Protein AF-A0A816V5Z5-F1 (afdb_monomer_lite)

Foldseek 3Di:
DDPVVVVVPQKFWQWDFLVNLVLLLVLQVVVVVVVVVDVPLPVLVVCPVVSCVVPPVSVVVLVVSQVSVQVRCCVRCVPAQKKAKDKPPGGLLVCLVSDPCLVVQLVVQLVVDPDSPDPVSSVQSNLLSSLVSRIGGGSVRVCSSLSNGPRNSVVSVCQSVVDPPDRVSRTMTIMMGGRDRDRPVPDDDDDDDD

Radius of gyration: 18.27 Å; chains: 1; bounding box: 47×41×50 Å

Organism: NCBI:txid392030

Sequence (194 aa):
MEEWQMLLADVIYCPITYSDAKHFIQIFERYFQKLHEHQLFDQIREQMHTWFNDDQEEKQWYEQIKERLQKTIDQAFPDTKNFFAKTSSRSAKDTCIFKEDFLQIYRSELSKFPDTLQENSRITALLTAAFLSLCVTSASDVLSMFIISERIYQDMLLATEAQNTTDSLFKENIILRPFVPIDVDMEFRGFVFQ

Secondary structure (DSSP, 8-state):
--HHHHHTTT-EEEEEPHHHHHHHHHHHHHHHHHHHH---TTHHHHHHHHHTSS-HHHHHHHHHHHHHHHHHHHHH-TT---EEEE-SS---GGGGGG-TTHHHHHHHHHTTSS-SSSHHHHHHHHHHHHHHTTEE-SHHHHHHHHHT-HHHHHHHHHHHHHS-S-GGG--EEEEEEE-----GGG--------

Structure (mmCIF, N/CA/C/O backbone):
data_AF-A0A816V5Z5-F1
#
_entry.id   AF-A0A816V5Z5-F1
#
loop_
_atom_site.group_PDB
_atom_site.id
_atom_site.type_symbol
_atom_site.label_atom_id
_atom_site.label_alt_id
_atom_site.label_comp_id
_atom_site.label_asym_id
_atom_site.label_entity_id
_atom_site.label_seq_id
_atom_site.pdbx_PDB_ins_code
_atom_site.Cartn_x
_atom_site.Cartn_y
_atom_site.Cartn_z
_atom_s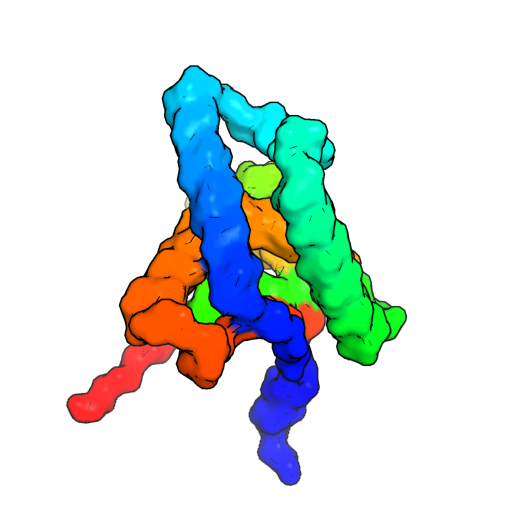ite.occupancy
_atom_site.B_iso_or_equiv
_atom_site.auth_seq_id
_atom_site.auth_comp_id
_atom_site.auth_asym_id
_atom_site.auth_atom_id
_atom_site.pdbx_PDB_model_num
ATOM 1 N N . MET A 1 1 ? -27.131 -4.945 -18.136 1.00 51.53 1 MET A N 1
ATOM 2 C CA . MET A 1 1 ? -26.060 -4.547 -17.205 1.00 51.53 1 MET A CA 1
ATOM 3 C C . MET A 1 1 ? -24.917 -4.109 -18.096 1.00 51.53 1 MET A C 1
ATOM 5 O O . MET A 1 1 ? -24.545 -4.888 -18.964 1.00 51.53 1 MET A O 1
ATOM 9 N N . GLU A 1 2 ? -24.520 -2.843 -18.043 1.00 65.88 2 GLU A N 1
ATOM 10 C CA . GLU A 1 2 ? -23.502 -2.307 -18.960 1.00 65.88 2 GLU A CA 1
ATOM 11 C C . GLU A 1 2 ? -22.127 -2.906 -18.609 1.00 65.88 2 GLU A C 1
ATOM 13 O O . GLU A 1 2 ? -21.848 -3.125 -17.433 1.00 65.88 2 GLU A O 1
ATOM 18 N N . GLU A 1 3 ? -21.270 -3.191 -19.597 1.00 62.06 3 GLU A N 1
ATOM 19 C CA . GLU A 1 3 ? -19.978 -3.888 -19.403 1.00 62.06 3 GLU A CA 1
ATOM 20 C C . GLU A 1 3 ? -19.070 -3.221 -18.352 1.00 62.06 3 GLU A C 1
ATOM 22 O O . GLU A 1 3 ? -18.333 -3.900 -17.639 1.00 62.06 3 GLU A O 1
ATOM 27 N N . TRP A 1 4 ? -19.172 -1.901 -18.168 1.00 62.16 4 TRP A N 1
ATOM 28 C CA . TRP A 1 4 ? -18.415 -1.187 -17.136 1.00 62.16 4 TRP A CA 1
ATOM 29 C C . TRP A 1 4 ? -18.872 -1.506 -15.705 1.00 62.16 4 TRP A C 1
ATOM 31 O O . TRP A 1 4 ? -18.073 -1.405 -14.779 1.00 62.16 4 TRP A O 1
ATOM 41 N N . GLN A 1 5 ? -20.124 -1.926 -15.498 1.00 57.34 5 GLN A N 1
ATOM 42 C CA . GLN A 1 5 ? -20.611 -2.335 -14.176 1.00 57.34 5 GLN A CA 1
ATOM 43 C C . GLN A 1 5 ? -19.949 -3.638 -13.723 1.00 57.34 5 GLN A C 1
ATOM 45 O O . GLN A 1 5 ? -19.716 -3.810 -12.531 1.00 57.34 5 GLN A O 1
ATOM 50 N N . MET A 1 6 ? -19.574 -4.516 -14.661 1.00 60.88 6 MET A N 1
ATOM 51 C CA . MET A 1 6 ? -18.785 -5.713 -14.353 1.00 60.88 6 MET A CA 1
ATOM 52 C C . MET A 1 6 ? -17.356 -5.356 -13.929 1.00 60.88 6 MET A C 1
ATOM 54 O O . MET A 1 6 ? -16.821 -5.993 -13.033 1.00 60.88 6 MET A O 1
ATOM 58 N N . LEU A 1 7 ? -16.767 -4.287 -14.482 1.00 57.09 7 LEU A N 1
ATOM 59 C CA . LEU A 1 7 ? -15.446 -3.792 -14.057 1.00 57.09 7 LEU A CA 1
ATOM 60 C C . LEU A 1 7 ? -15.449 -3.201 -12.636 1.00 57.09 7 LEU A C 1
ATOM 62 O O . LEU A 1 7 ? -14.395 -3.096 -12.011 1.00 57.09 7 LEU A O 1
ATOM 66 N N . LEU A 1 8 ? -16.618 -2.798 -12.130 1.00 65.31 8 LEU A N 1
ATOM 67 C CA . LEU A 1 8 ? -16.796 -2.312 -10.759 1.00 65.31 8 LEU A CA 1
ATOM 68 C C . LEU A 1 8 ? -17.290 -3.398 -9.792 1.00 65.31 8 LEU A C 1
ATOM 70 O O . LEU A 1 8 ? -17.337 -3.146 -8.590 1.00 65.31 8 LEU A O 1
ATOM 74 N N . ALA A 1 9 ? -17.659 -4.582 -10.293 1.00 61.69 9 ALA A N 1
ATOM 75 C CA . ALA A 1 9 ? -18.244 -5.654 -9.489 1.00 61.69 9 ALA A CA 1
ATOM 76 C C . ALA A 1 9 ? -17.240 -6.302 -8.517 1.00 61.69 9 ALA A C 1
ATOM 78 O O . ALA A 1 9 ? -17.656 -6.867 -7.510 1.00 61.69 9 ALA A O 1
ATOM 79 N N . ASP A 1 10 ? -15.936 -6.147 -8.763 1.00 78.25 10 ASP A N 1
ATOM 80 C CA . ASP A 1 10 ? -14.872 -6.794 -7.984 1.00 78.25 10 ASP A CA 1
ATOM 81 C C . ASP A 1 10 ? -14.247 -5.871 -6.922 1.00 78.25 10 ASP A C 1
ATOM 83 O O . ASP A 1 10 ? -13.080 -6.023 -6.547 1.00 78.25 10 ASP A O 1
ATOM 87 N N . VAL A 1 11 ? -14.997 -4.865 -6.462 1.00 88.94 11 VAL A N 1
ATOM 88 C CA . VAL A 1 11 ? -14.546 -3.928 -5.429 1.00 88.94 11 VAL A CA 1
ATOM 89 C C . VAL A 1 11 ? -15.122 -4.326 -4.078 1.00 88.94 11 VAL A C 1
ATOM 91 O O . VAL A 1 11 ? -16.335 -4.346 -3.876 1.00 88.94 11 VAL A O 1
ATOM 94 N N . ILE A 1 12 ? -14.231 -4.598 -3.130 1.00 94.81 12 ILE A N 1
ATOM 95 C CA . ILE A 1 12 ? -14.579 -5.064 -1.791 1.00 94.81 12 ILE A CA 1
ATOM 96 C C . ILE A 1 12 ? -14.127 -4.030 -0.772 1.00 94.81 12 ILE A C 1
ATOM 98 O O . ILE A 1 12 ? -13.044 -3.457 -0.886 1.00 94.81 12 ILE A O 1
ATOM 102 N N . TYR A 1 13 ? -14.962 -3.800 0.235 1.00 96.50 13 TYR A N 1
ATOM 103 C CA . TYR A 1 13 ? -14.760 -2.766 1.239 1.00 96.50 13 TYR A CA 1
ATOM 104 C C . TYR A 1 13 ? -14.570 -3.410 2.611 1.00 96.50 13 TYR A C 1
ATOM 106 O O . TYR A 1 13 ? -15.451 -4.115 3.097 1.00 96.50 13 TYR A O 1
ATOM 114 N N . CYS A 1 14 ? -13.433 -3.142 3.249 1.00 97.50 14 CYS A N 1
ATOM 115 C CA . CYS A 1 14 ? -13.211 -3.423 4.662 1.00 97.50 14 CYS A CA 1
ATOM 116 C C . CYS A 1 14 ? -13.252 -2.092 5.429 1.00 97.50 14 CYS A C 1
ATOM 118 O O . CYS A 1 14 ? -12.393 -1.240 5.192 1.00 97.50 14 CYS A O 1
ATOM 120 N N . PRO A 1 15 ? -14.210 -1.884 6.346 1.00 96.62 15 PRO A N 1
ATOM 121 C CA . PRO A 1 15 ? -14.362 -0.605 7.025 1.00 96.62 15 PRO A CA 1
ATOM 122 C C . PRO A 1 15 ? -13.147 -0.269 7.902 1.00 96.62 15 PRO A C 1
ATOM 124 O O . PRO A 1 15 ? -12.588 -1.132 8.595 1.00 96.62 15 PRO A O 1
ATOM 127 N N . ILE A 1 16 ? -12.779 1.011 7.879 1.00 96.06 16 ILE A N 1
ATOM 128 C CA . ILE A 1 16 ? -11.837 1.645 8.803 1.00 96.06 16 ILE A CA 1
ATOM 129 C C . ILE A 1 16 ? -12.687 2.440 9.793 1.00 96.06 16 ILE A C 1
ATOM 131 O O . ILE A 1 16 ? -13.516 3.256 9.397 1.00 96.06 16 ILE A O 1
ATOM 135 N N . THR A 1 17 ? -12.519 2.182 11.084 1.00 95.12 17 THR A N 1
ATOM 136 C CA . THR A 1 17 ? -13.157 2.987 12.131 1.00 95.12 17 THR A CA 1
ATOM 137 C C . THR A 1 17 ? -12.343 4.252 12.396 1.00 95.12 17 THR A C 1
ATOM 139 O O . THR A 1 17 ? -11.153 4.319 12.086 1.00 95.12 17 THR A O 1
ATOM 142 N N . TYR A 1 18 ? -12.952 5.250 13.032 1.00 94.19 18 TYR A N 1
ATOM 143 C CA . TYR A 1 18 ? -12.228 6.450 13.456 1.00 94.19 18 TYR A CA 1
ATOM 144 C C . TYR A 1 18 ? -11.053 6.117 14.400 1.00 94.19 18 TYR A C 1
ATOM 146 O O . TYR A 1 18 ? -9.986 6.723 14.307 1.00 94.19 18 TYR A O 1
ATOM 154 N N . SER A 1 19 ? -11.218 5.105 15.264 1.00 94.00 19 SER A N 1
ATOM 155 C CA . SER A 1 19 ? -10.147 4.591 16.128 1.00 94.00 19 SER A CA 1
ATOM 156 C C . SER A 1 19 ? -8.996 3.994 15.317 1.00 94.00 19 SER A C 1
ATOM 158 O O . SER A 1 19 ? -7.839 4.298 15.589 1.00 94.00 19 SER A O 1
ATOM 160 N N . ASP A 1 20 ? -9.300 3.204 14.281 1.00 95.75 20 ASP A N 1
ATOM 161 C CA . ASP A 1 20 ? -8.275 2.640 13.394 1.00 95.75 20 ASP A CA 1
ATOM 162 C C . ASP A 1 20 ? -7.455 3.738 12.717 1.00 95.75 20 ASP A C 1
ATOM 164 O O . ASP A 1 20 ? -6.229 3.668 12.686 1.00 95.75 20 ASP A O 1
ATOM 168 N N . ALA A 1 21 ? -8.127 4.774 12.208 1.00 95.62 21 ALA A N 1
ATOM 169 C CA . ALA A 1 21 ? -7.466 5.912 11.581 1.00 95.62 21 ALA A CA 1
ATOM 170 C C . ALA A 1 21 ? -6.525 6.633 12.555 1.00 95.62 21 ALA A C 1
ATOM 172 O O . ALA A 1 21 ? -5.398 6.960 12.187 1.00 95.62 21 ALA A O 1
ATOM 173 N N . LYS A 1 22 ? -6.940 6.819 13.816 1.00 94.62 22 LYS A N 1
ATOM 174 C CA . LYS A 1 22 ? -6.068 7.387 14.854 1.00 94.62 22 LYS A CA 1
ATOM 175 C C . LYS A 1 22 ? -4.842 6.527 15.134 1.00 94.62 22 LYS A C 1
ATOM 177 O O . LYS A 1 22 ? -3.753 7.084 15.238 1.00 94.62 22 LYS A O 1
ATOM 182 N N . HIS A 1 23 ? -4.991 5.205 15.201 1.00 94.25 23 HIS A N 1
ATOM 183 C CA . HIS A 1 23 ? -3.842 4.315 15.363 1.00 94.25 23 HIS A CA 1
ATOM 184 C C . HIS A 1 23 ? -2.890 4.390 14.163 1.00 94.25 23 HIS A C 1
ATOM 186 O O . HIS A 1 23 ? -1.685 4.507 14.366 1.00 94.25 23 HIS A O 1
ATOM 192 N N . PHE A 1 24 ? -3.397 4.421 12.921 1.00 94.44 24 PHE A 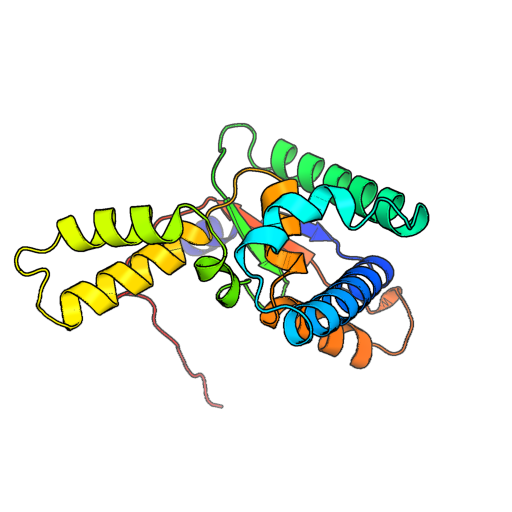N 1
ATOM 193 C CA . PHE A 1 24 ? -2.547 4.632 11.740 1.00 94.44 24 PHE A CA 1
ATOM 194 C C . PHE A 1 24 ? -1.721 5.922 11.846 1.00 94.44 24 PHE A C 1
ATOM 196 O O . PHE A 1 24 ? -0.517 5.891 11.597 1.00 94.44 24 PHE A O 1
ATOM 203 N N . ILE A 1 25 ? -2.351 7.032 12.248 1.00 95.06 25 ILE A N 1
ATOM 204 C CA . ILE A 1 25 ? -1.688 8.333 12.435 1.00 95.06 25 ILE A CA 1
ATOM 205 C C . ILE A 1 25 ? -0.597 8.231 13.506 1.00 95.06 25 ILE A C 1
ATOM 207 O O . ILE A 1 25 ? 0.560 8.537 13.232 1.00 95.06 25 ILE A O 1
ATOM 211 N N . GLN A 1 26 ? -0.942 7.741 14.699 1.00 93.31 26 GLN A N 1
ATOM 212 C CA . GLN A 1 26 ? -0.019 7.645 15.835 1.00 93.31 26 GLN A CA 1
ATOM 213 C C . GLN A 1 26 ? 1.189 6.749 15.538 1.00 93.31 26 GLN A C 1
ATOM 215 O O . GLN A 1 26 ? 2.327 7.104 15.855 1.00 93.31 26 GLN A O 1
ATOM 220 N N . ILE A 1 27 ? 0.959 5.593 14.908 1.00 91.00 27 ILE A N 1
ATOM 221 C CA . ILE A 1 27 ? 2.033 4.666 14.545 1.00 91.00 27 ILE A CA 1
ATOM 222 C C . ILE A 1 27 ? 2.952 5.312 13.505 1.00 91.00 27 ILE A C 1
ATOM 224 O O . ILE A 1 27 ? 4.173 5.261 13.675 1.00 91.00 27 ILE A O 1
ATOM 228 N N . PHE A 1 28 ? 2.388 5.951 12.472 1.00 91.25 28 PHE A N 1
ATOM 229 C CA . PHE A 1 28 ? 3.177 6.632 11.445 1.00 91.25 28 PHE A CA 1
ATOM 230 C C . PHE A 1 28 ? 4.020 7.769 12.036 1.00 91.25 28 PHE A C 1
ATOM 232 O O . PHE A 1 28 ? 5.207 7.858 11.737 1.00 91.25 28 PHE A O 1
ATOM 239 N N . GLU A 1 29 ? 3.462 8.614 12.908 1.00 91.00 29 GLU A N 1
ATOM 240 C CA . GLU A 1 29 ? 4.197 9.729 13.526 1.00 91.00 29 GLU A CA 1
ATOM 241 C C . GLU A 1 29 ? 5.397 9.246 14.348 1.00 91.00 29 GLU A C 1
ATOM 243 O O . GLU A 1 29 ? 6.506 9.766 14.198 1.00 91.00 29 GLU A O 1
ATOM 248 N N . ARG A 1 30 ? 5.214 8.206 15.173 1.00 86.38 30 ARG A N 1
ATOM 249 C CA . ARG A 1 30 ? 6.327 7.607 15.928 1.00 86.38 30 ARG A CA 1
ATOM 250 C C . ARG A 1 30 ? 7.368 6.973 15.012 1.00 86.38 30 ARG A C 1
ATOM 252 O O . ARG A 1 30 ? 8.562 7.041 15.299 1.00 86.38 30 ARG A O 1
ATOM 259 N N . TYR A 1 31 ? 6.927 6.338 13.929 1.00 78.19 31 TYR A N 1
ATOM 260 C CA . TYR A 1 31 ? 7.811 5.750 12.928 1.00 78.19 31 TYR A CA 1
ATOM 261 C C . TYR A 1 31 ? 8.653 6.820 12.225 1.00 78.19 31 TYR A C 1
ATOM 263 O O . TYR A 1 31 ? 9.876 6.706 12.153 1.00 78.19 31 TYR A O 1
ATOM 271 N N . PHE A 1 32 ? 8.011 7.890 11.768 1.00 79.94 32 PHE A N 1
ATOM 272 C CA . PHE A 1 32 ? 8.660 8.982 11.058 1.00 79.94 32 PHE A CA 1
ATOM 273 C C . PHE A 1 32 ? 9.677 9.717 11.944 1.00 79.94 32 PHE A C 1
ATOM 275 O O . PHE A 1 32 ? 10.773 10.041 11.489 1.00 79.94 32 PHE A O 1
ATOM 282 N N . GLN A 1 33 ? 9.372 9.898 13.234 1.00 73.00 33 GLN A N 1
ATOM 283 C CA . GLN A 1 33 ? 10.333 10.427 14.211 1.00 73.00 33 GLN A CA 1
ATOM 284 C C . GLN A 1 33 ? 11.596 9.555 14.307 1.00 73.00 33 GLN A C 1
ATOM 286 O O . GLN A 1 33 ? 12.706 10.076 14.214 1.00 73.00 33 GLN A O 1
ATOM 291 N N . LYS A 1 34 ? 11.451 8.226 14.397 1.00 71.75 34 LYS A N 1
ATOM 292 C CA . LYS A 1 34 ? 12.593 7.292 14.470 1.00 71.75 34 LYS A CA 1
ATOM 293 C C . LYS A 1 34 ? 13.405 7.224 13.173 1.00 71.75 34 LYS A C 1
ATOM 295 O O . LYS A 1 34 ? 14.627 7.102 13.220 1.00 71.75 34 LYS A O 1
ATOM 300 N N . LEU A 1 35 ? 12.746 7.333 12.019 1.00 68.88 35 LEU A N 1
ATOM 301 C CA . LEU A 1 35 ? 13.394 7.403 10.703 1.00 68.88 35 LEU A CA 1
ATOM 302 C C . LEU A 1 35 ? 14.350 8.597 10.578 1.00 68.88 35 LEU A C 1
ATOM 304 O O . LEU A 1 35 ? 15.400 8.493 9.945 1.00 68.88 35 LEU A O 1
ATOM 308 N N . HIS A 1 36 ? 13.998 9.736 11.176 1.00 64.25 36 HIS A N 1
ATOM 309 C CA . HIS A 1 36 ? 14.873 10.907 11.201 1.00 64.25 36 HIS A CA 1
ATOM 310 C C . HIS A 1 36 ? 16.101 10.720 12.096 1.00 64.25 36 HIS A C 1
ATOM 312 O O . HIS A 1 36 ? 17.147 11.314 11.832 1.00 64.25 36 HIS A O 1
ATOM 318 N N . GLU A 1 37 ? 15.989 9.895 13.134 1.00 60.44 37 GLU A N 1
ATOM 319 C CA . GLU A 1 37 ? 17.062 9.640 14.096 1.00 60.44 37 GLU A CA 1
ATOM 320 C C . GLU A 1 37 ? 18.050 8.571 13.607 1.00 60.44 37 GLU A C 1
ATOM 322 O O . GLU A 1 37 ? 19.244 8.627 13.923 1.00 60.44 37 GLU A O 1
ATOM 327 N N . HIS A 1 38 ? 17.588 7.608 12.807 1.00 53.75 38 HIS A N 1
ATOM 328 C CA . HIS A 1 38 ? 18.392 6.487 12.329 1.00 53.75 38 HIS A CA 1
ATOM 329 C C . HIS A 1 38 ? 18.220 6.308 10.817 1.00 53.75 38 HIS A C 1
ATOM 331 O O . HIS A 1 38 ? 17.130 6.015 10.342 1.00 53.75 38 HIS A O 1
ATOM 337 N N . GLN A 1 39 ? 19.316 6.455 10.058 1.00 54.69 39 GLN A N 1
ATOM 338 C CA . GLN A 1 39 ? 19.417 6.240 8.602 1.00 54.69 39 GLN A CA 1
ATOM 339 C C . GLN A 1 39 ? 19.162 4.772 8.195 1.00 54.69 39 GLN A C 1
ATOM 341 O O . GLN A 1 39 ? 20.027 4.121 7.612 1.00 54.69 39 GLN A O 1
ATOM 346 N N . LEU A 1 40 ? 18.024 4.196 8.564 1.00 54.47 40 LEU A N 1
ATOM 347 C CA . LEU A 1 40 ? 17.905 2.752 8.694 1.00 54.47 40 LEU A CA 1
ATOM 348 C C . LEU A 1 40 ? 16.635 2.219 8.056 1.00 54.47 40 LEU A C 1
ATOM 350 O O . LEU A 1 40 ? 15.767 1.654 8.705 1.00 54.47 40 LEU A O 1
ATOM 354 N N . PHE A 1 41 ? 16.593 2.365 6.733 1.00 57.81 41 PHE A N 1
ATOM 355 C CA . PHE A 1 41 ? 15.583 1.767 5.864 1.00 57.81 41 PHE A CA 1
ATOM 356 C C . PHE A 1 41 ? 15.497 0.235 6.007 1.00 57.81 41 PHE A C 1
ATOM 358 O O . PHE A 1 41 ? 14.398 -0.309 5.969 1.00 57.81 41 PHE A O 1
ATOM 365 N N . ASP A 1 42 ? 16.616 -0.453 6.263 1.00 57.09 42 ASP A N 1
ATOM 366 C CA . ASP A 1 42 ? 16.653 -1.924 6.315 1.00 57.09 42 ASP A CA 1
ATOM 367 C C . ASP A 1 42 ? 16.091 -2.522 7.623 1.00 57.09 42 ASP A C 1
ATOM 369 O O . ASP A 1 42 ? 15.557 -3.627 7.619 1.00 57.09 42 ASP A O 1
ATOM 373 N N . GLN A 1 43 ? 16.135 -1.800 8.751 1.00 60.16 43 GLN A N 1
ATOM 374 C CA . GLN A 1 43 ? 15.619 -2.316 10.037 1.00 60.16 43 GLN A CA 1
ATOM 375 C C . GLN A 1 43 ? 14.096 -2.241 10.159 1.00 60.16 43 GLN A C 1
ATOM 377 O O . GLN A 1 43 ? 13.503 -2.900 11.010 1.00 60.16 43 GLN A O 1
ATOM 382 N N . ILE A 1 44 ? 13.452 -1.437 9.322 1.00 61.53 44 ILE A N 1
ATOM 383 C CA . ILE A 1 44 ? 12.03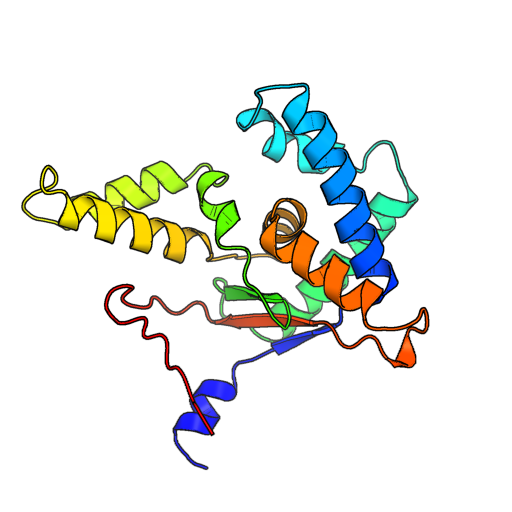4 -1.091 9.435 1.00 61.53 44 ILE A CA 1
ATOM 384 C C . ILE A 1 44 ? 11.156 -2.329 9.281 1.00 61.53 44 ILE A C 1
ATOM 386 O O . ILE A 1 44 ? 10.225 -2.543 10.056 1.00 61.53 44 ILE A O 1
ATOM 390 N N . ARG A 1 45 ? 11.490 -3.194 8.324 1.00 56.88 45 ARG A N 1
ATOM 391 C CA . ARG A 1 45 ? 10.701 -4.392 8.049 1.00 56.88 45 ARG A CA 1
ATOM 392 C C . ARG A 1 45 ? 10.881 -5.474 9.115 1.00 56.88 45 ARG A C 1
ATOM 394 O O . ARG A 1 45 ? 9.887 -6.046 9.555 1.00 56.88 45 ARG A O 1
ATOM 401 N N . GLU A 1 46 ? 12.109 -5.726 9.570 1.00 59.91 46 GLU A N 1
ATOM 402 C CA . GLU A 1 46 ? 12.366 -6.693 10.652 1.00 59.91 46 GLU A CA 1
ATOM 403 C C . GLU A 1 46 ? 11.728 -6.251 11.973 1.00 59.91 46 GLU A C 1
ATOM 405 O O . GLU A 1 46 ? 11.269 -7.076 12.766 1.00 59.91 46 GLU A O 1
ATOM 410 N N . GLN A 1 47 ? 11.638 -4.938 12.192 1.00 63.72 47 GLN A N 1
ATOM 411 C CA . GLN A 1 47 ? 11.099 -4.395 13.424 1.00 63.72 47 GLN A CA 1
ATOM 412 C C . GLN A 1 47 ? 9.574 -4.305 13.459 1.00 63.72 47 GLN A C 1
ATOM 414 O O . GLN A 1 47 ? 9.054 -4.133 14.556 1.00 63.72 47 GLN A O 1
ATOM 419 N N . MET A 1 48 ? 8.832 -4.493 12.360 1.00 64.25 48 MET A N 1
ATOM 420 C CA . MET A 1 48 ? 7.359 -4.420 12.389 1.00 64.25 48 MET A CA 1
ATOM 421 C C . MET A 1 48 ? 6.725 -5.320 13.454 1.00 64.25 48 MET A C 1
ATOM 423 O O . MET A 1 48 ? 5.828 -4.898 14.180 1.00 64.25 48 MET A O 1
ATOM 427 N N . HIS A 1 49 ? 7.232 -6.545 13.605 1.00 59.44 49 HIS A N 1
ATOM 428 C CA . HIS A 1 49 ? 6.777 -7.456 14.658 1.00 59.44 49 HIS A CA 1
ATOM 429 C C . HIS A 1 49 ? 7.171 -6.991 16.064 1.00 59.44 49 HIS A C 1
ATOM 431 O O . HIS A 1 49 ? 6.514 -7.353 17.034 1.00 59.44 49 HIS A O 1
ATOM 437 N N . THR A 1 50 ? 8.225 -6.184 16.174 1.00 66.00 50 THR A N 1
ATOM 438 C CA . THR A 1 50 ? 8.686 -5.594 17.434 1.00 66.00 50 THR A CA 1
ATOM 439 C C . THR A 1 50 ? 8.046 -4.251 17.767 1.00 66.00 50 THR A C 1
ATOM 441 O O . THR A 1 50 ? 8.073 -3.855 18.927 1.00 66.00 50 THR A O 1
ATOM 444 N N . TRP A 1 51 ? 7.428 -3.564 16.801 1.00 67.56 51 TRP A N 1
ATOM 445 C CA . TRP A 1 51 ? 6.826 -2.240 17.010 1.00 67.56 51 TRP A CA 1
ATOM 446 C C . TRP A 1 51 ? 5.692 -2.257 18.023 1.00 67.56 51 TRP A C 1
ATOM 448 O O . TRP A 1 51 ? 5.519 -1.295 18.761 1.00 67.56 51 TRP A O 1
ATOM 458 N N . PHE A 1 52 ? 4.971 -3.371 18.083 1.00 70.44 52 PHE A N 1
ATOM 459 C CA . PHE A 1 52 ? 3.851 -3.573 18.994 1.00 70.44 52 PHE A CA 1
ATOM 460 C C . PHE A 1 52 ? 4.250 -4.312 20.280 1.00 70.44 52 PHE A C 1
ATOM 462 O O . PHE A 1 52 ? 3.382 -4.730 21.042 1.00 70.44 52 PHE A O 1
ATOM 469 N N . ASN A 1 53 ? 5.545 -4.559 20.522 1.00 67.00 53 ASN A N 1
ATOM 470 C CA . ASN A 1 53 ? 5.958 -5.367 21.676 1.00 67.00 53 ASN A CA 1
ATOM 471 C C . ASN A 1 53 ? 5.798 -4.635 23.010 1.00 67.00 53 ASN A C 1
ATOM 473 O O . ASN A 1 53 ? 5.528 -5.290 24.017 1.00 67.00 53 ASN A O 1
ATOM 477 N N . ASP A 1 54 ? 5.923 -3.309 23.005 1.00 72.25 54 ASP A N 1
ATOM 478 C CA . ASP A 1 54 ? 5.892 -2.504 24.227 1.00 72.25 54 ASP A CA 1
ATOM 479 C C . ASP A 1 54 ? 4.491 -1.944 24.541 1.00 72.25 54 ASP A C 1
ATOM 481 O O . ASP A 1 54 ? 4.250 -1.510 25.667 1.00 72.25 54 ASP A O 1
ATOM 485 N N . ASP A 1 55 ? 3.549 -2.014 23.589 1.00 85.38 55 ASP A N 1
ATOM 486 C CA . ASP A 1 55 ? 2.178 -1.511 23.731 1.00 85.38 55 ASP A CA 1
ATOM 487 C C . ASP A 1 55 ? 1.135 -2.609 23.443 1.00 85.38 55 ASP A C 1
ATOM 489 O O . ASP A 1 55 ? 0.898 -3.017 22.302 1.00 85.38 55 ASP A O 1
ATOM 493 N N . GLN A 1 56 ? 0.501 -3.108 24.509 1.00 87.81 56 GLN A N 1
ATOM 494 C CA . GLN A 1 56 ? -0.522 -4.154 24.413 1.00 87.81 56 GLN A CA 1
ATOM 495 C C . GLN A 1 56 ? -1.791 -3.681 23.698 1.00 87.81 56 GLN A C 1
ATOM 497 O O . GLN A 1 56 ? -2.442 -4.495 23.040 1.00 87.81 56 GLN A O 1
ATOM 502 N N . GLU A 1 57 ? -2.146 -2.400 23.819 1.00 89.69 57 GLU A N 1
ATOM 503 C CA . GLU A 1 57 ? -3.347 -1.845 23.194 1.00 89.69 57 GLU A CA 1
ATOM 504 C C . GLU A 1 57 ? -3.183 -1.834 21.676 1.00 89.69 57 GLU A C 1
ATOM 506 O O . GLU A 1 57 ? -4.033 -2.348 20.948 1.00 89.69 57 GLU A O 1
ATOM 511 N N . GLU A 1 58 ? -2.040 -1.358 21.191 1.00 89.44 58 GLU A N 1
ATOM 512 C CA . GLU A 1 58 ? -1.763 -1.334 19.757 1.00 89.44 58 GLU A CA 1
ATOM 513 C C . GLU A 1 58 ? -1.586 -2.721 19.160 1.00 89.44 58 GLU A C 1
ATOM 515 O O . GLU A 1 58 ? -2.019 -2.973 18.036 1.00 89.44 58 GLU A O 1
ATOM 520 N N . LYS A 1 59 ? -0.986 -3.649 19.908 1.00 90.25 59 LYS A N 1
ATOM 521 C CA . LYS A 1 59 ? -0.897 -5.047 19.484 1.00 90.25 59 LYS A CA 1
ATOM 522 C C . LYS A 1 59 ? -2.280 -5.663 19.312 1.00 90.25 59 LYS A C 1
ATOM 524 O O . LYS A 1 59 ? -2.536 -6.361 18.329 1.00 90.25 59 LYS A O 1
ATOM 529 N N . GLN A 1 60 ? -3.169 -5.413 20.270 1.00 93.31 60 GLN A N 1
ATOM 530 C CA . GLN A 1 60 ? -4.545 -5.879 20.206 1.00 93.31 60 GLN A CA 1
ATOM 531 C C . GLN A 1 60 ? -5.282 -5.237 19.026 1.00 93.31 60 GLN A C 1
ATOM 533 O O . GLN A 1 60 ? -5.949 -5.951 18.277 1.00 93.31 60 GLN A O 1
ATOM 538 N N . TRP A 1 61 ? -5.121 -3.929 18.823 1.00 94.31 61 TRP A N 1
ATOM 539 C CA . TRP A 1 61 ? -5.660 -3.221 17.665 1.00 94.31 61 TRP A CA 1
ATOM 540 C C . TRP A 1 61 ? -5.171 -3.830 16.343 1.00 94.31 61 TRP A C 1
ATOM 542 O O . TRP A 1 61 ? -5.990 -4.172 15.488 1.00 94.31 61 TRP A O 1
ATOM 552 N N . TYR A 1 62 ? -3.857 -4.032 16.195 1.00 93.75 62 TYR A N 1
ATOM 553 C CA . TYR A 1 62 ? -3.243 -4.569 14.981 1.00 93.75 62 TYR A CA 1
ATOM 554 C C . TYR A 1 62 ? -3.801 -5.950 14.633 1.00 93.75 62 TYR A C 1
ATOM 556 O O . TYR A 1 62 ? -4.200 -6.190 13.493 1.00 93.75 62 TYR A O 1
ATOM 564 N N . GLU A 1 63 ? -3.892 -6.859 15.608 1.00 94.50 63 GLU A N 1
ATOM 565 C CA . GLU A 1 63 ? -4.462 -8.186 15.358 1.00 94.50 63 GLU A CA 1
ATOM 566 C C . GLU A 1 63 ? -5.966 -8.120 15.045 1.00 94.50 63 GLU A C 1
ATOM 568 O O . GLU A 1 63 ? -6.429 -8.852 14.172 1.00 94.50 63 GLU A O 1
ATOM 573 N N . GLN A 1 64 ? -6.728 -7.205 15.655 1.00 96.31 64 GLN A N 1
ATOM 574 C CA . GLN A 1 64 ? -8.152 -7.026 15.347 1.00 96.31 64 GLN A CA 1
ATOM 575 C C . GLN A 1 64 ? -8.391 -6.529 13.915 1.00 96.31 64 GLN A C 1
ATOM 577 O O . GLN A 1 64 ? -9.222 -7.094 13.195 1.00 96.31 64 GLN A O 1
ATOM 582 N N . ILE A 1 65 ? -7.681 -5.481 13.480 1.00 96.88 65 ILE A N 1
ATOM 583 C CA . ILE A 1 65 ? -7.829 -4.956 12.115 1.00 96.88 65 ILE A CA 1
ATOM 584 C C . ILE A 1 65 ? -7.314 -5.961 11.082 1.00 96.88 65 ILE A C 1
ATOM 586 O O . ILE A 1 65 ? -7.958 -6.159 10.050 1.00 96.88 65 ILE A O 1
ATOM 590 N N . LYS A 1 66 ? -6.216 -6.664 11.381 1.00 96.75 66 LYS A N 1
ATOM 591 C CA . LYS A 1 66 ? -5.671 -7.739 10.546 1.00 96.75 66 LYS A CA 1
ATOM 592 C C . LYS A 1 66 ? -6.646 -8.898 10.401 1.00 96.75 66 LYS A C 1
ATOM 594 O O . LYS A 1 66 ? -6.872 -9.344 9.282 1.00 96.75 66 LYS A O 1
ATOM 599 N N . GLU A 1 67 ? -7.256 -9.364 11.490 1.00 97.69 67 GLU A N 1
ATOM 600 C CA . GLU A 1 67 ? -8.254 -10.438 11.451 1.00 97.69 67 GLU A CA 1
ATOM 601 C C . GLU A 1 67 ? -9.485 -10.019 10.635 1.00 97.69 67 GLU A C 1
ATOM 603 O O . GLU A 1 67 ? -9.954 -10.776 9.782 1.00 97.69 67 GLU A O 1
ATOM 608 N N . ARG A 1 68 ? -9.989 -8.796 10.846 1.00 98.00 68 ARG A N 1
ATOM 609 C CA . ARG A 1 68 ? -11.126 -8.245 10.092 1.00 98.00 68 ARG A CA 1
ATOM 610 C C . ARG A 1 68 ? -10.826 -8.142 8.597 1.00 98.00 68 ARG A C 1
ATOM 612 O O . ARG A 1 68 ? -11.653 -8.535 7.770 1.00 98.00 68 ARG A O 1
ATOM 619 N N . LEU A 1 69 ? -9.642 -7.648 8.249 1.00 97.75 69 LEU A N 1
ATOM 620 C CA . LEU A 1 69 ? -9.203 -7.529 6.866 1.00 97.75 69 LEU A CA 1
ATOM 621 C C . LEU A 1 69 ? -8.980 -8.905 6.226 1.00 97.75 69 LEU A C 1
ATOM 623 O O . LEU A 1 69 ? -9.438 -9.124 5.109 1.00 97.75 69 LEU A O 1
ATOM 627 N N . GLN A 1 70 ? -8.353 -9.848 6.935 1.00 97.25 70 GLN A N 1
ATOM 628 C CA . GLN A 1 70 ? -8.111 -11.198 6.421 1.00 97.25 70 GLN A CA 1
ATOM 629 C C . GLN A 1 70 ? -9.426 -11.930 6.152 1.00 97.25 70 GLN A C 1
ATOM 631 O O . GLN A 1 70 ? -9.600 -12.473 5.069 1.00 97.25 70 GLN A O 1
ATOM 636 N N . LYS A 1 71 ? -10.399 -11.843 7.070 1.00 97.50 71 LYS A N 1
ATOM 637 C CA . LYS A 1 71 ? -11.757 -12.366 6.846 1.00 97.50 71 LYS A CA 1
ATOM 638 C C . LYS A 1 71 ? -12.403 -11.775 5.593 1.00 97.50 71 LYS A C 1
ATOM 640 O O . LYS A 1 71 ? -13.066 -12.495 4.855 1.00 97.50 71 LYS A O 1
ATOM 645 N N . THR A 1 72 ? -12.202 -10.479 5.350 1.00 96.81 72 THR A N 1
ATOM 646 C CA . THR A 1 72 ? -12.727 -9.799 4.156 1.00 96.81 72 THR A CA 1
ATOM 647 C C . THR A 1 72 ? -12.053 -10.314 2.880 1.00 96.81 72 THR A C 1
ATOM 649 O O . THR A 1 72 ? -12.740 -10.585 1.899 1.00 96.81 72 THR A O 1
ATOM 652 N N . ILE A 1 73 ? -10.727 -10.498 2.900 1.00 95.69 73 ILE A N 1
ATOM 653 C CA . ILE A 1 73 ? -9.953 -11.070 1.787 1.00 95.69 73 ILE A CA 1
ATOM 654 C C . ILE A 1 73 ? -10.418 -12.499 1.489 1.00 95.69 73 ILE A C 1
ATOM 656 O O . ILE A 1 73 ? -10.740 -12.797 0.344 1.00 95.69 73 ILE A O 1
ATOM 660 N N . ASP A 1 74 ? -10.511 -13.354 2.509 1.00 95.44 74 ASP A N 1
ATOM 661 C CA . ASP A 1 74 ? -10.867 -14.769 2.356 1.00 95.44 74 ASP A CA 1
ATOM 662 C C . ASP A 1 74 ? -12.285 -14.949 1.786 1.00 95.44 74 ASP A C 1
ATOM 664 O O . ASP A 1 74 ? -12.536 -15.862 1.002 1.00 95.44 74 ASP A O 1
ATOM 668 N N . GLN A 1 75 ? -13.218 -14.068 2.164 1.00 94.25 75 GLN A N 1
ATOM 669 C CA . GLN A 1 75 ? -14.590 -14.073 1.646 1.00 94.25 75 GLN A CA 1
ATOM 670 C C . GLN A 1 75 ? -14.675 -13.587 0.197 1.00 94.25 75 GLN A C 1
ATOM 672 O O . GLN A 1 75 ? -15.468 -14.112 -0.582 1.00 94.25 75 GLN A O 1
ATOM 677 N N . ALA A 1 76 ? -13.892 -12.570 -0.152 1.00 90.88 76 ALA A N 1
ATOM 678 C CA . ALA A 1 76 ? -13.925 -11.947 -1.466 1.00 90.88 76 ALA A CA 1
ATOM 679 C C . ALA A 1 76 ? -13.134 -12.704 -2.533 1.00 90.88 76 ALA A C 1
ATOM 681 O O . ALA A 1 76 ? -13.527 -12.732 -3.698 1.00 90.88 76 ALA A O 1
ATOM 682 N N . PHE A 1 77 ? -11.998 -13.278 -2.145 1.00 91.44 77 PHE A N 1
ATOM 683 C CA . PHE A 1 77 ? -10.994 -13.810 -3.058 1.00 91.44 77 PHE A CA 1
ATOM 684 C C . PHE A 1 77 ? -10.586 -15.238 -2.664 1.00 91.44 77 PHE A C 1
ATOM 686 O O . PHE A 1 77 ? -9.400 -15.491 -2.456 1.00 91.44 77 PHE A O 1
ATOM 693 N N . PRO A 1 78 ? -11.525 -16.203 -2.595 1.00 89.38 78 PRO A N 1
ATOM 694 C CA . PRO A 1 78 ? -11.213 -17.569 -2.163 1.00 89.38 78 PRO A CA 1
ATOM 695 C C . PRO A 1 78 ? -10.155 -18.251 -3.049 1.00 89.38 78 PRO A C 1
ATOM 697 O O . PRO A 1 78 ? -9.367 -19.059 -2.561 1.00 89.38 78 PRO A O 1
ATOM 700 N N . ASP A 1 79 ? -10.103 -17.884 -4.334 1.00 89.69 79 ASP A N 1
ATOM 701 C CA . ASP A 1 79 ? -9.223 -18.499 -5.334 1.00 89.69 79 ASP A CA 1
ATOM 702 C C . ASP A 1 79 ? -8.046 -17.604 -5.766 1.00 89.69 79 ASP A C 1
ATOM 704 O O . ASP A 1 79 ? -7.156 -18.050 -6.493 1.00 89.69 79 ASP A O 1
ATOM 708 N N . THR A 1 80 ? -8.017 -16.334 -5.343 1.00 84.69 80 THR A N 1
ATOM 709 C CA . THR A 1 80 ? -7.006 -15.360 -5.787 1.00 84.69 80 THR A CA 1
ATOM 710 C C . THR A 1 80 ? -6.107 -14.942 -4.638 1.00 84.69 80 THR A C 1
ATOM 712 O O . THR A 1 80 ? -6.564 -14.451 -3.615 1.00 84.69 80 THR A O 1
ATOM 715 N N . LYS A 1 81 ? -4.793 -15.070 -4.842 1.00 89.12 81 LYS A N 1
ATOM 716 C CA . LYS A 1 81 ? -3.785 -14.686 -3.843 1.00 89.12 81 LYS A CA 1
ATOM 717 C C . LYS A 1 81 ? -3.217 -13.286 -4.035 1.00 89.12 81 LYS A C 1
ATOM 719 O O . LYS A 1 81 ? -2.506 -12.826 -3.163 1.00 89.12 81 LYS A O 1
ATOM 724 N N . ASN A 1 82 ? -3.495 -12.637 -5.163 1.00 95.50 82 ASN A N 1
ATOM 725 C CA . ASN A 1 82 ? -2.882 -11.368 -5.540 1.00 95.50 82 ASN A CA 1
ATOM 726 C C . ASN A 1 82 ? -3.953 -10.291 -5.663 1.00 95.50 82 ASN A C 1
ATOM 728 O O . ASN A 1 82 ? -4.811 -10.350 -6.547 1.00 95.50 82 ASN A O 1
ATOM 732 N N . PHE A 1 83 ? -3.887 -9.289 -4.800 1.00 95.19 83 PHE A N 1
ATOM 733 C CA . PHE A 1 83 ? -4.833 -8.184 -4.798 1.00 95.19 83 PHE A CA 1
ATOM 734 C C . PHE A 1 83 ? -4.118 -6.842 -4.688 1.00 95.19 83 PHE A C 1
ATOM 736 O O . PHE A 1 83 ? -2.929 -6.743 -4.385 1.00 95.19 83 PHE A O 1
ATOM 743 N N . PHE A 1 84 ? -4.860 -5.795 -5.020 1.00 96.19 84 PHE A N 1
ATOM 744 C CA . PHE A 1 84 ? -4.469 -4.410 -4.844 1.00 96.19 84 PHE A CA 1
ATOM 745 C C . PHE A 1 84 ? -5.293 -3.816 -3.706 1.00 96.19 84 PHE A C 1
ATOM 747 O O . PHE A 1 84 ? -6.517 -3.966 -3.692 1.00 96.19 84 PHE A O 1
ATOM 754 N N . ALA A 1 85 ? -4.633 -3.100 -2.798 1.00 97.25 85 ALA A N 1
ATOM 755 C CA . ALA A 1 85 ? -5.277 -2.418 -1.684 1.00 97.25 85 ALA A CA 1
ATOM 756 C C . ALA A 1 85 ? -5.043 -0.903 -1.741 1.00 97.25 85 ALA A C 1
ATOM 758 O O . ALA A 1 85 ? -3.944 -0.430 -2.042 1.00 97.25 85 ALA A O 1
ATOM 759 N N . LYS A 1 86 ? -6.081 -0.131 -1.420 1.00 97.75 86 LYS A N 1
ATOM 760 C CA . LYS A 1 86 ? -6.011 1.324 -1.223 1.00 97.75 86 LYS A CA 1
ATOM 761 C C . LYS A 1 86 ? -6.978 1.762 -0.118 1.00 97.75 86 LYS A C 1
ATOM 763 O O . LYS A 1 86 ? -7.854 0.987 0.248 1.00 97.75 86 LYS A O 1
ATOM 768 N N . THR A 1 87 ? -6.854 2.977 0.397 1.00 97.56 87 THR A N 1
ATOM 769 C CA . THR A 1 87 ? -7.941 3.616 1.156 1.00 97.56 87 THR A CA 1
ATOM 770 C C . THR A 1 87 ? -9.011 4.146 0.199 1.00 97.56 87 THR A C 1
ATOM 772 O O . THR A 1 87 ? -8.886 4.020 -1.029 1.00 97.56 87 THR A O 1
ATOM 775 N N . SER A 1 88 ? -10.063 4.769 0.730 1.00 94.94 88 SER A N 1
ATOM 776 C CA . SER A 1 88 ? -11.118 5.382 -0.084 1.00 94.94 88 SER A CA 1
ATOM 777 C C . SER A 1 88 ? -10.551 6.364 -1.112 1.00 94.94 88 SER A C 1
ATOM 779 O O . SER A 1 88 ? -10.982 6.357 -2.269 1.00 94.94 88 SER A O 1
ATOM 781 N N . SER A 1 89 ? -9.526 7.133 -0.731 1.00 94.31 89 SER A N 1
ATOM 782 C CA . SER A 1 89 ? -8.980 8.199 -1.573 1.00 94.31 89 SER A CA 1
ATOM 783 C C . SER A 1 89 ? -7.629 7.866 -2.207 1.00 94.31 89 SER A C 1
ATOM 785 O O . SER A 1 89 ? -7.332 8.360 -3.299 1.00 94.31 89 SER A O 1
ATOM 787 N N . ARG A 1 90 ? -6.763 7.078 -1.550 1.00 95.81 90 ARG A N 1
ATOM 788 C CA . ARG A 1 90 ? -5.344 6.972 -1.936 1.00 95.81 90 ARG A CA 1
ATOM 789 C C . ARG A 1 90 ? -4.793 5.554 -1.848 1.00 95.81 90 ARG A C 1
ATOM 791 O O . ARG A 1 90 ? -5.140 4.762 -0.991 1.00 95.81 90 ARG A O 1
ATOM 798 N N . SER A 1 91 ? -3.862 5.241 -2.740 1.00 96.69 91 SER A N 1
ATOM 799 C CA . SER A 1 91 ? -3.022 4.044 -2.647 1.00 96.69 91 SER A CA 1
ATOM 800 C C . SER A 1 91 ? -1.630 4.401 -2.130 1.00 96.69 91 SER A C 1
ATOM 802 O O . SER A 1 91 ? -1.125 5.493 -2.421 1.00 96.69 91 SER A O 1
ATOM 804 N N . ALA A 1 92 ? -0.990 3.444 -1.462 1.00 96.88 92 ALA A N 1
ATOM 805 C CA . ALA A 1 92 ? 0.343 3.544 -0.866 1.00 96.88 92 ALA A CA 1
ATOM 806 C C . ALA A 1 92 ? 1.496 3.503 -1.902 1.00 96.88 92 ALA A C 1
ATOM 808 O O . ALA A 1 92 ? 2.447 2.735 -1.765 1.00 96.88 92 ALA A O 1
ATOM 809 N N . LYS A 1 93 ? 1.405 4.300 -2.981 1.00 95.06 93 LYS A N 1
ATOM 810 C CA . LYS A 1 93 ? 2.364 4.302 -4.114 1.00 95.06 93 LYS A CA 1
ATOM 811 C C . LYS A 1 93 ? 3.807 4.624 -3.698 1.00 95.06 93 LYS A C 1
ATOM 813 O O . LYS A 1 93 ? 4.736 4.255 -4.400 1.00 95.06 93 LYS A O 1
ATOM 818 N N . ASP A 1 94 ? 3.976 5.318 -2.583 1.00 94.56 94 ASP A N 1
ATOM 819 C CA . ASP A 1 94 ? 5.243 5.745 -1.989 1.00 94.56 94 ASP A CA 1
ATOM 820 C C . ASP A 1 94 ? 6.014 4.616 -1.289 1.00 94.56 94 ASP A C 1
ATOM 822 O O . ASP A 1 94 ? 7.184 4.780 -0.968 1.00 94.56 94 ASP A O 1
ATOM 826 N N . THR A 1 95 ? 5.390 3.455 -1.088 1.00 91.88 95 THR A N 1
ATOM 827 C CA . THR A 1 95 ? 5.981 2.371 -0.286 1.00 91.88 95 THR A CA 1
ATOM 828 C C . THR A 1 95 ? 6.735 1.321 -1.085 1.00 91.88 95 THR A C 1
ATOM 830 O O . THR A 1 95 ? 7.411 0.471 -0.510 1.00 91.88 95 THR A O 1
ATOM 833 N N . CYS A 1 96 ? 6.654 1.378 -2.416 1.00 90.12 96 CYS A N 1
ATOM 834 C CA . CYS A 1 96 ? 7.268 0.388 -3.299 1.00 90.12 96 CYS A CA 1
ATOM 835 C C . CYS A 1 96 ? 8.784 0.268 -3.087 1.00 90.12 96 CYS A C 1
ATOM 837 O O . CYS A 1 96 ? 9.317 -0.836 -3.140 1.00 90.12 96 CYS A O 1
ATOM 839 N N . ILE A 1 97 ? 9.457 1.374 -2.760 1.00 84.81 97 ILE A N 1
ATOM 840 C CA . ILE A 1 97 ? 10.901 1.415 -2.499 1.00 84.81 97 ILE A CA 1
ATOM 841 C C . ILE A 1 97 ? 11.319 0.655 -1.233 1.00 84.81 97 ILE A C 1
ATOM 843 O O . ILE A 1 97 ? 12.493 0.332 -1.091 1.00 84.81 97 ILE A O 1
ATOM 847 N N . PHE A 1 98 ? 10.379 0.356 -0.330 1.00 83.56 98 PHE A N 1
ATOM 848 C CA . PHE A 1 98 ? 10.641 -0.387 0.906 1.00 83.56 98 PHE A CA 1
ATOM 849 C C . PHE A 1 98 ? 10.489 -1.902 0.733 1.00 83.56 98 PHE A C 1
ATOM 851 O O . PHE A 1 98 ? 10.717 -2.662 1.676 1.00 83.56 98 PHE A O 1
ATOM 858 N N . LYS A 1 99 ? 10.095 -2.374 -0.456 1.00 84.56 99 LYS A N 1
ATOM 859 C CA . LYS A 1 99 ? 10.040 -3.806 -0.737 1.00 84.56 99 LYS A CA 1
ATOM 860 C C . LYS A 1 99 ? 11.429 -4.347 -1.069 1.00 84.56 99 LYS A C 1
ATOM 862 O O . LYS A 1 99 ? 12.083 -3.883 -1.997 1.00 84.56 99 LYS A O 1
ATOM 867 N N . GLU A 1 100 ? 11.843 -5.387 -0.347 1.00 85.81 100 GLU A N 1
ATOM 868 C CA . GLU A 1 100 ? 13.130 -6.079 -0.548 1.00 85.81 100 GLU A CA 1
ATOM 869 C C . GLU A 1 100 ? 13.321 -6.570 -1.991 1.00 85.81 100 GLU A C 1
ATOM 871 O O . GLU A 1 100 ? 14.426 -6.538 -2.531 1.00 85.81 100 GLU A O 1
ATOM 876 N N . ASP A 1 101 ? 12.237 -7.002 -2.636 1.00 90.06 101 ASP A N 1
ATOM 877 C CA . ASP A 1 101 ? 12.250 -7.512 -4.002 1.00 90.06 101 ASP A CA 1
ATOM 878 C C . ASP A 1 101 ? 12.118 -6.411 -5.066 1.00 90.06 101 ASP A C 1
ATOM 880 O O . ASP A 1 101 ? 12.244 -6.709 -6.253 1.00 90.06 101 ASP A O 1
ATOM 884 N N . PHE A 1 102 ? 11.950 -5.135 -4.691 1.00 93.06 102 PHE A N 1
ATOM 885 C CA . PHE A 1 102 ? 11.753 -4.031 -5.639 1.00 93.06 102 PHE A CA 1
ATOM 886 C C . PHE A 1 102 ? 12.869 -3.960 -6.687 1.00 93.06 102 PHE A C 1
ATOM 888 O O . PHE A 1 102 ? 12.610 -3.876 -7.888 1.00 93.06 102 PHE A O 1
ATOM 895 N N . LEU A 1 103 ? 14.130 -4.061 -6.251 1.00 94.62 103 LEU A N 1
ATOM 896 C CA . LEU A 1 103 ? 15.283 -4.040 -7.154 1.00 94.62 103 LEU A CA 1
ATOM 897 C C . LEU A 1 103 ? 15.303 -5.255 -8.093 1.00 94.62 103 LEU A C 1
ATOM 899 O O . LEU A 1 103 ? 15.725 -5.139 -9.246 1.00 94.62 103 LEU A O 1
ATOM 903 N N . GLN A 1 104 ? 14.858 -6.419 -7.615 1.00 96.62 104 GLN A N 1
ATOM 904 C CA . GLN A 1 104 ? 14.744 -7.625 -8.432 1.00 96.62 104 GLN A CA 1
ATOM 905 C C . GLN A 1 104 ? 13.635 -7.472 -9.477 1.00 96.62 104 GLN A C 1
ATOM 907 O O . GLN A 1 104 ? 13.871 -7.779 -10.646 1.00 96.62 104 GLN A O 1
ATOM 912 N N . ILE A 1 105 ? 12.468 -6.951 -9.085 1.00 96.62 105 ILE A N 1
ATOM 913 C CA . ILE A 1 105 ? 11.3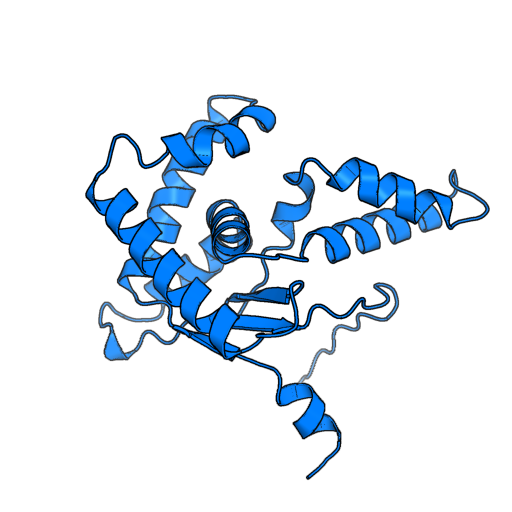55 -6.663 -9.996 1.00 96.62 105 ILE A CA 1
ATOM 914 C C . ILE A 1 105 ? 11.814 -5.658 -11.057 1.00 96.62 105 ILE A C 1
ATOM 916 O O . ILE A 1 105 ? 11.681 -5.927 -12.246 1.00 96.62 105 ILE A O 1
ATOM 920 N N . TYR A 1 106 ? 12.455 -4.557 -10.657 1.00 97.69 106 TYR A N 1
ATOM 921 C CA . TYR A 1 106 ? 13.000 -3.565 -11.587 1.00 97.69 106 TYR A CA 1
ATOM 922 C C . TYR A 1 106 ? 13.975 -4.173 -12.598 1.00 97.69 106 TYR A C 1
ATOM 924 O O . TYR A 1 106 ? 13.843 -3.944 -13.798 1.00 97.69 106 TYR A O 1
ATOM 932 N N . ARG A 1 107 ? 14.939 -4.983 -12.143 1.00 97.88 107 ARG A N 1
ATOM 933 C CA . ARG A 1 107 ? 15.894 -5.656 -13.040 1.00 97.88 107 ARG A CA 1
ATOM 934 C C . ARG A 1 107 ? 15.197 -6.626 -13.995 1.00 97.88 107 ARG A C 1
ATOM 936 O O . ARG A 1 107 ? 15.581 -6.694 -15.160 1.00 97.88 107 ARG A O 1
ATOM 943 N N . SER A 1 108 ? 14.182 -7.342 -13.512 1.00 97.94 108 SER A N 1
ATOM 944 C CA . SER A 1 108 ? 13.355 -8.235 -14.327 1.00 97.94 108 SER A CA 1
ATOM 945 C C . SER A 1 108 ? 12.617 -7.457 -15.419 1.00 97.94 108 SER A C 1
ATOM 947 O O . SER A 1 108 ? 12.723 -7.809 -16.591 1.00 97.94 108 SER A O 1
ATOM 949 N N . GLU A 1 109 ? 11.944 -6.359 -15.073 1.00 97.12 109 GLU A N 1
ATOM 950 C CA . GLU A 1 109 ? 11.231 -5.517 -16.042 1.00 97.12 109 GLU A CA 1
ATOM 951 C C . GLU A 1 109 ? 12.183 -4.836 -17.033 1.00 97.12 109 GLU A C 1
ATOM 953 O O . GLU A 1 109 ? 11.925 -4.847 -18.234 1.00 97.12 109 GLU A O 1
ATOM 958 N N . LEU A 1 110 ? 13.335 -4.333 -16.574 1.00 97.94 110 LEU A N 1
ATOM 959 C CA . LEU A 1 110 ? 14.333 -3.701 -17.441 1.00 97.94 110 LEU A CA 1
ATOM 960 C C . LEU A 1 110 ? 14.911 -4.685 -18.466 1.00 97.94 110 LEU A C 1
ATOM 962 O O . LEU A 1 110 ? 15.173 -4.301 -19.603 1.00 97.94 110 LEU A O 1
ATOM 966 N N . SER A 1 111 ? 15.069 -5.959 -18.095 1.00 97.94 111 SER A N 1
ATOM 967 C CA . SER A 1 111 ? 15.596 -7.000 -18.990 1.00 97.94 111 SER A CA 1
ATOM 968 C C . SER A 1 111 ? 14.696 -7.310 -20.193 1.00 97.94 111 SER A C 1
ATOM 970 O O . SER A 1 111 ? 15.150 -7.939 -21.147 1.00 97.94 111 SER A O 1
ATOM 972 N N . LYS A 1 112 ? 13.438 -6.847 -20.170 1.00 96.94 112 LYS A N 1
ATOM 973 C CA . LYS A 1 112 ? 12.486 -6.992 -21.280 1.00 96.94 112 LYS A CA 1
ATOM 974 C C . LYS A 1 112 ? 12.743 -5.996 -22.417 1.00 96.94 112 LYS A C 1
ATOM 976 O O . LYS A 1 112 ? 12.198 -6.176 -23.503 1.00 96.94 112 LYS A O 1
ATOM 981 N N . PHE A 1 113 ? 13.558 -4.964 -22.189 1.00 97.06 113 PHE A N 1
ATOM 982 C CA . PHE A 1 113 ? 13.881 -3.948 -23.190 1.00 97.06 113 PHE A CA 1
ATOM 983 C C . PHE A 1 113 ? 15.169 -4.302 -23.952 1.00 97.06 113 PHE A C 1
ATOM 985 O O . PHE A 1 113 ? 16.130 -4.774 -23.343 1.00 97.06 113 PHE A O 1
ATOM 992 N N . PRO A 1 114 ? 15.239 -4.038 -25.273 1.00 96.94 114 PRO A N 1
ATOM 993 C CA . PRO A 1 114 ? 16.434 -4.316 -26.072 1.00 96.94 114 PRO A CA 1
ATOM 994 C C . PRO A 1 114 ? 17.622 -3.416 -25.700 1.00 96.94 114 PRO A C 1
ATOM 996 O O . PRO A 1 114 ? 18.766 -3.860 -25.767 1.00 96.94 114 PRO A O 1
ATOM 999 N N . ASP A 1 1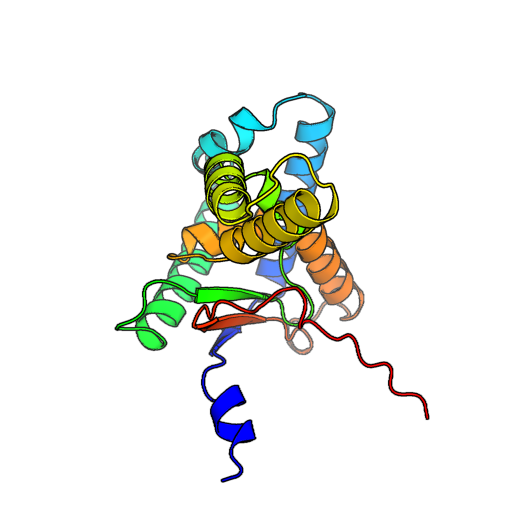15 ? 17.358 -2.173 -25.286 1.00 96.69 115 ASP A N 1
ATOM 1000 C CA . ASP A 1 115 ? 18.363 -1.235 -24.785 1.00 96.69 115 ASP A CA 1
ATOM 1001 C C . ASP A 1 115 ? 18.052 -0.856 -23.331 1.00 96.69 115 ASP A C 1
ATOM 1003 O O . ASP A 1 115 ? 17.156 -0.060 -23.044 1.00 96.69 115 ASP A O 1
ATOM 1007 N N . THR A 1 116 ? 18.808 -1.442 -22.402 1.00 96.62 116 THR A N 1
ATOM 1008 C CA . THR A 1 116 ? 18.687 -1.206 -20.953 1.00 96.62 116 THR A CA 1
ATOM 1009 C C . THR A 1 116 ? 19.438 0.044 -20.480 1.00 96.62 116 THR A C 1
ATOM 1011 O O . THR A 1 116 ? 19.314 0.456 -19.318 1.00 96.62 116 THR A O 1
ATOM 1014 N N . LEU A 1 117 ? 20.243 0.659 -21.353 1.00 96.12 117 LEU A N 1
ATOM 1015 C CA . LEU A 1 117 ? 20.933 1.918 -21.080 1.00 96.12 117 LEU A CA 1
ATOM 1016 C C . LEU A 1 117 ? 20.069 3.126 -21.445 1.00 96.12 117 LEU A C 1
ATOM 1018 O O . LEU A 1 117 ? 20.255 4.187 -20.848 1.00 96.12 117 LEU A O 1
ATOM 1022 N N . GLN A 1 118 ? 19.109 2.949 -22.356 1.00 97.56 118 GLN A N 1
ATOM 1023 C CA . GLN A 1 118 ? 18.136 3.973 -22.711 1.00 97.56 118 GLN A CA 1
ATOM 1024 C C . GLN A 1 118 ? 17.310 4.413 -21.493 1.00 97.56 118 GLN A C 1
ATOM 1026 O O . GLN A 1 118 ? 16.754 3.602 -20.751 1.00 97.56 118 GLN A O 1
ATOM 1031 N N . GLU A 1 119 ? 17.197 5.728 -21.313 1.00 97.00 119 GLU A N 1
ATOM 1032 C CA . GLU A 1 119 ? 16.490 6.339 -20.185 1.00 97.00 119 GLU A CA 1
ATOM 1033 C C . GLU A 1 119 ? 15.008 5.948 -20.139 1.00 97.00 119 GLU A C 1
ATOM 1035 O O . GLU A 1 119 ? 14.522 5.535 -19.089 1.00 97.00 119 GLU A O 1
ATOM 1040 N N . ASN A 1 120 ? 14.316 5.970 -21.282 1.00 95.50 120 ASN A N 1
ATOM 1041 C CA . ASN A 1 120 ? 12.905 5.579 -21.363 1.00 95.50 120 ASN A CA 1
ATOM 1042 C C . ASN A 1 120 ? 12.678 4.137 -20.890 1.00 95.50 120 ASN A C 1
ATOM 1044 O O . ASN A 1 120 ? 11.803 3.909 -20.063 1.00 95.50 120 ASN A O 1
ATOM 1048 N N . SER A 1 121 ? 13.512 3.183 -21.323 1.00 95.81 121 SER A N 1
ATOM 1049 C CA . SER A 1 121 ? 13.437 1.786 -20.869 1.00 95.81 121 SER A CA 1
ATOM 1050 C C . SER A 1 121 ? 13.562 1.672 -19.349 1.00 95.81 121 SER A C 1
ATOM 1052 O O . SER A 1 121 ? 12.838 0.911 -18.711 1.00 95.81 121 SER A O 1
ATOM 1054 N N . ARG A 1 122 ? 14.464 2.457 -18.746 1.00 96.94 122 ARG A N 1
ATOM 1055 C CA . ARG A 1 122 ? 14.660 2.493 -17.290 1.00 96.94 122 ARG A CA 1
ATOM 1056 C C . ARG A 1 122 ? 13.465 3.101 -16.571 1.00 96.94 122 ARG A C 1
ATOM 1058 O O . ARG A 1 122 ? 13.048 2.558 -15.554 1.00 96.94 122 ARG A O 1
ATOM 1065 N N . ILE A 1 123 ? 12.904 4.190 -17.093 1.00 95.50 123 ILE A N 1
ATOM 1066 C CA . ILE A 1 123 ? 11.718 4.832 -16.517 1.00 95.50 123 ILE A CA 1
ATOM 1067 C C . ILE A 1 123 ? 10.518 3.882 -16.584 1.00 95.50 123 ILE A C 1
ATOM 1069 O O . ILE A 1 123 ? 9.898 3.632 -15.552 1.00 95.50 123 ILE A O 1
ATOM 1073 N N . THR A 1 124 ? 10.227 3.286 -17.743 1.00 95.06 124 THR A N 1
ATOM 1074 C CA . THR A 1 124 ? 9.103 2.349 -17.895 1.00 95.06 124 THR A CA 1
ATOM 1075 C C . THR A 1 124 ? 9.279 1.117 -17.004 1.00 95.06 124 THR A C 1
ATOM 1077 O O . THR A 1 124 ? 8.341 0.722 -16.309 1.00 95.06 124 THR A O 1
ATOM 1080 N N . ALA A 1 125 ? 10.487 0.544 -16.932 1.00 96.12 125 ALA A N 1
ATOM 1081 C CA . ALA A 1 125 ? 10.778 -0.567 -16.026 1.00 96.12 125 ALA A CA 1
ATOM 1082 C C . ALA A 1 125 ? 10.612 -0.182 -14.547 1.00 96.12 125 ALA A C 1
ATOM 1084 O O . ALA A 1 125 ? 10.079 -0.968 -13.765 1.00 96.12 125 ALA A O 1
ATOM 1085 N N . LEU A 1 126 ? 11.034 1.025 -14.155 1.00 96.44 126 LEU A N 1
ATOM 1086 C CA . LEU A 1 126 ? 10.890 1.531 -12.789 1.00 96.44 126 LEU A CA 1
ATOM 1087 C C . LEU A 1 126 ? 9.418 1.724 -12.409 1.00 96.44 126 LEU A C 1
ATOM 1089 O O . LEU A 1 126 ? 9.003 1.291 -11.336 1.00 96.44 126 LEU A O 1
ATOM 1093 N N . LEU A 1 127 ? 8.627 2.340 -13.290 1.00 95.75 127 LEU A N 1
ATOM 1094 C CA . LEU A 1 127 ? 7.193 2.552 -13.079 1.00 95.75 127 LEU A CA 1
ATOM 1095 C C . LEU A 1 127 ? 6.435 1.222 -13.012 1.00 95.75 127 LEU A C 1
ATOM 1097 O O . LEU A 1 127 ? 5.605 1.030 -12.123 1.00 95.75 127 LEU A O 1
ATOM 1101 N N . THR A 1 128 ? 6.768 0.283 -13.900 1.00 95.94 128 THR A N 1
ATOM 1102 C CA . THR A 1 128 ? 6.182 -1.064 -13.901 1.00 95.94 128 THR A CA 1
ATOM 1103 C C . THR A 1 128 ? 6.538 -1.807 -12.618 1.00 95.94 128 THR A C 1
ATOM 1105 O O . THR A 1 128 ? 5.658 -2.378 -11.978 1.00 95.94 128 THR A O 1
ATOM 1108 N N . ALA A 1 129 ? 7.798 -1.744 -12.178 1.00 96.19 129 ALA A N 1
ATOM 1109 C CA . ALA A 1 129 ? 8.215 -2.347 -10.918 1.00 96.19 129 ALA A CA 1
ATOM 1110 C C . ALA A 1 129 ? 7.482 -1.739 -9.718 1.00 96.19 129 ALA A C 1
ATOM 1112 O O . ALA A 1 129 ? 6.954 -2.478 -8.892 1.00 96.19 129 ALA A O 1
ATOM 1113 N N . ALA A 1 130 ? 7.355 -0.410 -9.665 1.00 95.62 130 ALA A N 1
ATOM 1114 C CA . ALA A 1 130 ? 6.577 0.273 -8.635 1.00 95.62 130 ALA A CA 1
ATOM 1115 C C . ALA A 1 130 ? 5.114 -0.167 -8.615 1.00 95.62 130 ALA A C 1
ATOM 1117 O O . ALA A 1 130 ? 4.567 -0.373 -7.534 1.00 95.62 130 ALA A O 1
ATOM 1118 N N . PHE A 1 131 ? 4.494 -0.359 -9.780 1.00 95.62 131 PHE A N 1
ATOM 1119 C CA . PHE A 1 131 ? 3.131 -0.866 -9.873 1.00 95.62 131 PHE A CA 1
ATOM 1120 C C . PHE A 1 131 ? 3.015 -2.320 -9.392 1.00 95.62 131 PHE A C 1
ATOM 1122 O O . PHE A 1 131 ? 2.156 -2.624 -8.565 1.00 95.62 131 PHE A O 1
ATOM 1129 N N . LEU A 1 132 ? 3.897 -3.212 -9.855 1.00 95.69 132 LEU A N 1
ATOM 1130 C CA . LEU A 1 132 ? 3.927 -4.621 -9.445 1.00 95.69 132 LEU A CA 1
ATOM 1131 C C . LEU A 1 132 ? 4.183 -4.778 -7.942 1.00 95.69 132 LEU A C 1
ATOM 1133 O O . LEU A 1 132 ? 3.578 -5.629 -7.293 1.00 95.69 132 LEU A O 1
ATOM 1137 N N . SER A 1 133 ? 4.995 -3.900 -7.356 1.00 95.69 133 SER A N 1
ATOM 1138 C CA . SER A 1 133 ? 5.223 -3.841 -5.914 1.00 95.69 133 SER A CA 1
ATOM 1139 C C . SER A 1 133 ? 3.983 -3.451 -5.104 1.00 95.69 133 SER A C 1
ATOM 1141 O O . SER A 1 133 ? 3.988 -3.659 -3.896 1.00 95.69 133 SER A O 1
ATOM 1143 N N . LEU A 1 134 ? 2.898 -2.966 -5.714 1.00 96.06 134 LEU A N 1
ATOM 1144 C CA . LEU A 1 134 ? 1.616 -2.744 -5.023 1.00 96.06 134 LEU A CA 1
ATOM 1145 C C . LEU A 1 134 ? 0.746 -4.006 -4.947 1.00 96.06 134 LEU A C 1
ATOM 1147 O O . LEU A 1 134 ? -0.328 -3.969 -4.346 1.00 96.06 134 LEU A O 1
ATOM 1151 N N . CYS A 1 135 ? 1.193 -5.118 -5.538 1.00 96.38 135 CYS A N 1
ATOM 1152 C CA . CYS A 1 135 ? 0.575 -6.421 -5.339 1.00 96.38 135 CYS A CA 1
ATOM 1153 C C . CYS A 1 135 ? 0.831 -6.904 -3.907 1.00 96.38 135 CYS A C 1
ATOM 1155 O O . CYS A 1 135 ? 1.971 -6.932 -3.429 1.00 96.38 135 CYS A O 1
ATOM 1157 N N . VAL A 1 136 ? -0.240 -7.293 -3.227 1.00 95.56 136 VAL A N 1
ATOM 1158 C CA . VAL A 1 136 ? -0.248 -7.796 -1.850 1.00 95.56 136 VAL A CA 1
ATOM 1159 C C . VAL A 1 136 ? -0.994 -9.128 -1.802 1.00 95.56 136 VAL A C 1
ATOM 1161 O O . VAL A 1 136 ? -1.836 -9.395 -2.664 1.00 95.56 136 VAL A O 1
ATOM 1164 N N . THR A 1 137 ? -0.657 -9.970 -0.823 1.00 95.94 137 THR A N 1
ATOM 1165 C CA . THR A 1 137 ? -1.161 -11.351 -0.739 1.00 95.94 137 THR A CA 1
ATOM 1166 C C . THR A 1 137 ? -1.821 -11.719 0.582 1.00 95.94 137 THR A C 1
ATOM 1168 O O . THR A 1 137 ? -2.497 -12.743 0.678 1.00 95.94 137 THR A O 1
ATOM 1171 N N . SER A 1 138 ? -1.671 -10.876 1.603 1.00 95.62 138 SER A N 1
ATOM 1172 C CA . SER A 1 138 ? -2.270 -11.080 2.920 1.00 95.62 138 SER A CA 1
ATOM 1173 C C . SER A 1 138 ? -2.741 -9.767 3.546 1.00 95.62 138 SER A C 1
ATOM 1175 O O . SER A 1 138 ? -2.329 -8.681 3.132 1.00 95.62 138 SER A O 1
ATOM 1177 N N . ALA A 1 139 ? -3.570 -9.853 4.590 1.00 96.38 139 ALA A N 1
ATOM 1178 C CA . ALA A 1 139 ? -3.900 -8.689 5.411 1.00 96.38 139 ALA A CA 1
ATOM 1179 C C . ALA A 1 139 ? -2.652 -8.056 6.046 1.00 96.38 139 ALA A C 1
ATOM 1181 O O . ALA A 1 139 ? -2.582 -6.836 6.180 1.00 96.38 139 ALA A O 1
ATOM 1182 N N . SER A 1 140 ? -1.653 -8.875 6.398 1.00 94.31 140 SER A N 1
ATOM 1183 C CA . SER A 1 140 ? -0.387 -8.378 6.939 1.00 94.31 140 SER A CA 1
ATOM 1184 C C . SER A 1 140 ? 0.342 -7.515 5.913 1.00 94.31 140 SER A C 1
ATOM 1186 O O . SER A 1 140 ? 0.769 -6.422 6.257 1.00 94.31 140 SER A O 1
ATOM 1188 N N . ASP A 1 141 ? 0.414 -7.951 4.652 1.00 93.81 141 ASP A N 1
ATOM 1189 C CA . ASP A 1 141 ? 1.071 -7.189 3.582 1.00 93.81 141 ASP A CA 1
ATOM 1190 C C . ASP A 1 141 ? 0.410 -5.816 3.394 1.00 93.81 141 ASP A C 1
ATOM 1192 O O . ASP A 1 141 ? 1.098 -4.809 3.238 1.00 93.81 141 ASP A O 1
ATOM 1196 N N . VAL A 1 142 ? -0.929 -5.768 3.440 1.00 96.12 142 VAL A N 1
ATOM 1197 C CA . VAL A 1 142 ? -1.698 -4.517 3.331 1.00 96.12 142 VAL A CA 1
ATOM 1198 C C . VAL A 1 142 ? -1.380 -3.579 4.483 1.00 96.12 142 VAL A C 1
ATOM 1200 O O . VAL A 1 142 ? -1.074 -2.414 4.246 1.00 96.12 142 VAL A O 1
ATOM 1203 N N . LEU A 1 143 ? -1.453 -4.068 5.723 1.00 95.25 143 LEU A N 1
ATOM 1204 C CA . LEU A 1 143 ? -1.230 -3.235 6.902 1.00 95.25 143 LEU A CA 1
ATOM 1205 C C . LEU A 1 143 ? 0.217 -2.755 6.978 1.00 95.25 143 LEU A C 1
ATOM 1207 O O . LEU A 1 143 ? 0.438 -1.573 7.214 1.00 95.25 143 LEU A O 1
ATOM 1211 N N . SER A 1 144 ? 1.190 -3.624 6.695 1.00 91.38 144 SER A N 1
ATOM 1212 C CA . SER A 1 144 ? 2.600 -3.249 6.575 1.00 91.38 144 SER A CA 1
ATOM 1213 C C . SER A 1 144 ? 2.808 -2.136 5.558 1.00 91.38 144 SER A C 1
ATOM 1215 O O . SER A 1 144 ? 3.469 -1.145 5.855 1.00 91.38 144 SER A O 1
ATOM 1217 N N . MET A 1 145 ? 2.192 -2.266 4.382 1.00 94.12 145 MET A N 1
ATOM 1218 C CA . MET A 1 145 ? 2.256 -1.253 3.336 1.00 94.12 145 MET A CA 1
ATOM 1219 C C . MET A 1 145 ? 1.564 0.054 3.757 1.00 94.12 145 MET A C 1
ATOM 1221 O O . MET A 1 145 ? 2.066 1.135 3.485 1.00 94.12 145 MET A O 1
ATOM 1225 N N . PHE A 1 146 ? 0.414 -0.008 4.425 1.00 96.19 146 PHE A N 1
ATOM 1226 C CA . PHE A 1 146 ? -0.344 1.190 4.798 1.00 96.19 146 PHE A CA 1
ATOM 1227 C C . PHE A 1 146 ? 0.303 1.960 5.950 1.00 96.19 146 PHE A C 1
ATOM 1229 O O . PHE A 1 146 ? 0.356 3.185 5.893 1.00 96.19 146 PHE A O 1
ATOM 1236 N N . ILE A 1 147 ? 0.827 1.255 6.957 1.00 92.62 147 ILE A N 1
ATOM 1237 C CA . ILE A 1 147 ? 1.446 1.854 8.148 1.00 92.62 147 ILE A CA 1
ATOM 1238 C C . ILE A 1 147 ? 2.664 2.707 7.791 1.00 92.62 147 ILE A C 1
ATOM 1240 O O . ILE A 1 147 ? 2.900 3.708 8.452 1.00 92.62 147 ILE A O 1
ATOM 1244 N N . ILE A 1 148 ? 3.432 2.337 6.764 1.00 90.69 148 ILE A N 1
ATOM 1245 C CA . ILE A 1 148 ? 4.647 3.070 6.368 1.00 90.69 148 ILE A CA 1
ATOM 1246 C C . ILE A 1 148 ? 4.402 4.096 5.252 1.00 90.69 148 ILE A C 1
ATOM 1248 O O . ILE A 1 148 ? 5.346 4.742 4.800 1.00 90.69 148 ILE A O 1
ATOM 1252 N N . SER A 1 149 ? 3.162 4.235 4.776 1.00 94.56 149 SER A N 1
ATOM 1253 C CA . SER A 1 149 ? 2.824 5.139 3.676 1.00 94.56 149 SER A CA 1
ATOM 1254 C C . SER A 1 149 ? 2.464 6.531 4.182 1.00 94.56 149 SER A C 1
ATOM 1256 O O . SER A 1 149 ? 1.435 6.726 4.832 1.00 94.56 149 SER A O 1
ATOM 1258 N N . GLU A 1 150 ? 3.241 7.530 3.771 1.00 94.88 150 GLU A N 1
ATOM 1259 C CA . GLU A 1 150 ? 2.930 8.942 3.995 1.00 94.88 150 GLU A CA 1
ATOM 1260 C C . GLU A 1 150 ? 1.608 9.317 3.312 1.00 94.88 150 GLU A C 1
ATOM 1262 O O . GLU A 1 150 ? 0.802 10.083 3.843 1.00 94.88 150 GLU A O 1
ATOM 1267 N N . ARG A 1 151 ? 1.333 8.742 2.133 1.00 96.38 151 ARG A N 1
ATOM 1268 C CA . ARG A 1 151 ? 0.088 9.017 1.401 1.00 96.38 151 ARG A CA 1
ATOM 1269 C C . ARG A 1 151 ? -1.146 8.555 2.167 1.00 96.38 151 ARG A C 1
ATOM 1271 O O . ARG A 1 151 ? -2.162 9.245 2.086 1.00 96.38 151 ARG A O 1
ATOM 1278 N N . ILE A 1 152 ? -1.064 7.406 2.837 1.00 97.50 152 ILE A N 1
ATOM 1279 C CA . ILE A 1 152 ? -2.147 6.850 3.658 1.00 97.50 152 ILE A CA 1
ATOM 1280 C C . ILE A 1 152 ? -2.273 7.631 4.965 1.00 97.50 152 ILE A C 1
ATOM 1282 O O . ILE A 1 152 ? -3.384 8.004 5.328 1.00 97.50 152 ILE A O 1
ATOM 1286 N N . TYR A 1 153 ? -1.152 7.964 5.610 1.00 96.69 153 TYR A N 1
ATOM 1287 C CA . TYR A 1 153 ? -1.123 8.854 6.772 1.00 96.69 153 TYR A CA 1
ATOM 1288 C C . TYR A 1 153 ? -1.863 10.174 6.507 1.00 96.69 153 TYR A C 1
ATOM 1290 O O . TYR A 1 153 ? -2.791 10.521 7.235 1.00 96.69 153 TYR A O 1
ATOM 1298 N N . GLN A 1 154 ? -1.524 10.868 5.415 1.00 96.31 154 GLN A N 1
ATOM 1299 C CA . GLN A 1 154 ? -2.187 12.117 5.024 1.00 96.31 154 GLN A CA 1
ATOM 1300 C C . GLN A 1 154 ? -3.691 11.931 4.774 1.00 96.31 154 GLN A C 1
ATOM 1302 O O . GLN A 1 154 ? -4.471 12.837 5.050 1.00 96.31 154 GLN A O 1
ATOM 1307 N N . ASP A 1 155 ? -4.105 10.780 4.237 1.00 95.50 155 ASP A N 1
ATOM 1308 C CA . ASP A 1 155 ? -5.521 10.485 3.999 1.00 95.50 155 ASP A CA 1
ATOM 1309 C C . ASP A 1 155 ? -6.287 10.319 5.316 1.00 95.50 155 ASP A C 1
ATOM 1311 O O . ASP A 1 155 ? -7.336 10.930 5.504 1.00 95.50 155 ASP A O 1
ATOM 1315 N N . MET A 1 156 ? -5.729 9.555 6.261 1.00 96.31 156 MET A N 1
ATOM 1316 C CA . MET A 1 156 ? -6.320 9.370 7.589 1.00 96.31 156 MET A CA 1
ATOM 1317 C C . MET A 1 156 ? -6.360 10.684 8.375 1.00 96.31 156 MET A C 1
ATOM 1319 O O . MET A 1 156 ? -7.360 10.971 9.036 1.00 96.31 156 MET A O 1
ATOM 1323 N N . LEU A 1 157 ? -5.313 11.510 8.275 1.00 94.88 157 LEU A N 1
ATOM 1324 C CA . LEU A 1 157 ? -5.270 12.827 8.908 1.00 94.88 157 LEU A CA 1
ATOM 1325 C C . LEU A 1 157 ? -6.409 13.718 8.390 1.00 94.88 157 LEU A C 1
ATOM 1327 O O . LEU A 1 157 ? -7.225 14.193 9.173 1.00 94.88 157 LEU A O 1
ATOM 1331 N N . LEU A 1 158 ? -6.545 13.854 7.068 1.00 93.19 158 LEU A N 1
ATOM 1332 C CA . LEU A 1 158 ? -7.615 14.656 6.466 1.00 93.19 158 LEU A CA 1
ATOM 1333 C C . LEU A 1 158 ? -9.012 14.106 6.789 1.00 93.19 158 LEU A C 1
ATOM 1335 O O . LEU A 1 158 ? -9.922 14.880 7.089 1.00 93.19 158 LEU A O 1
ATOM 1339 N N . ALA A 1 159 ? -9.191 12.783 6.749 1.00 92.50 159 ALA A N 1
ATOM 1340 C CA . ALA A 1 159 ? -10.468 12.149 7.067 1.00 92.50 159 ALA A CA 1
ATOM 1341 C C . ALA A 1 159 ? -10.878 12.392 8.530 1.00 92.50 159 ALA A C 1
ATOM 1343 O O . ALA A 1 159 ? -12.044 12.680 8.806 1.00 92.50 159 ALA A O 1
ATOM 1344 N N . THR A 1 160 ? -9.922 12.328 9.463 1.00 92.69 160 THR A N 1
ATOM 1345 C CA . THR A 1 160 ? -10.176 12.560 10.894 1.00 92.69 160 THR A CA 1
ATOM 1346 C C . THR A 1 160 ? -10.345 14.040 11.253 1.00 92.69 160 THR A C 1
ATOM 1348 O O . THR A 1 160 ? -11.093 14.335 12.186 1.00 92.69 160 THR A O 1
ATOM 1351 N N . GLU A 1 161 ? -9.717 14.965 10.518 1.00 90.44 161 GLU A N 1
ATOM 1352 C CA . GLU A 1 161 ? -9.897 16.418 10.672 1.00 90.44 161 GLU A CA 1
ATOM 1353 C C . GLU A 1 161 ? -11.240 16.911 10.114 1.00 90.44 161 GLU A C 1
ATOM 1355 O O . GLU A 1 161 ? -11.914 17.732 10.737 1.00 90.44 161 GLU A O 1
ATOM 1360 N N . ALA A 1 162 ? -11.650 16.415 8.942 1.00 82.19 162 ALA A N 1
ATOM 1361 C CA . ALA A 1 162 ? -12.860 16.874 8.258 1.00 82.19 162 ALA A CA 1
ATOM 1362 C C . ALA A 1 162 ? -14.156 16.484 8.988 1.00 82.19 162 ALA A C 1
ATOM 1364 O O . ALA A 1 162 ? -15.207 17.100 8.791 1.00 82.19 162 ALA A O 1
ATOM 1365 N N . GLN A 1 163 ? -14.104 15.445 9.817 1.00 71.88 163 GLN A N 1
ATOM 1366 C CA . GLN A 1 163 ? -15.265 14.880 10.485 1.00 71.88 163 GLN A CA 1
ATOM 1367 C C . GLN A 1 163 ? -15.122 15.115 11.980 1.00 71.88 163 GLN A C 1
ATOM 1369 O O . GLN A 1 163 ? -14.462 14.358 12.683 1.00 71.88 163 GLN A O 1
ATOM 1374 N N . ASN A 1 164 ? -15.747 16.196 12.454 1.00 63.94 164 ASN A N 1
ATOM 1375 C CA . ASN A 1 164 ? -15.810 16.577 13.864 1.00 63.94 164 ASN A CA 1
ATOM 1376 C C . ASN A 1 164 ? -16.222 15.378 14.749 1.00 63.94 164 ASN A C 1
ATOM 1378 O O . ASN A 1 164 ? -17.409 15.084 14.886 1.00 63.94 164 ASN A O 1
ATOM 1382 N N . THR A 1 165 ? -15.210 14.680 15.280 1.00 60.28 165 THR A N 1
ATOM 1383 C CA . THR A 1 165 ? -15.148 13.765 16.440 1.00 60.28 165 THR A CA 1
ATOM 1384 C C . THR A 1 165 ? -16.232 12.700 16.646 1.00 60.28 165 THR A C 1
ATOM 1386 O O . THR A 1 165 ? -16.209 12.027 17.675 1.00 60.28 165 THR A O 1
ATOM 1389 N N . THR A 1 166 ? -17.157 12.483 15.710 1.00 66.44 166 THR A N 1
ATOM 1390 C CA . THR A 1 166 ? -18.197 11.454 15.847 1.00 66.44 166 THR A CA 1
ATOM 1391 C C . THR A 1 166 ? -18.016 10.344 14.819 1.00 66.44 166 THR A C 1
ATOM 1393 O O . THR A 1 166 ? -18.046 10.588 13.613 1.00 66.44 166 THR A O 1
ATOM 1396 N N . ASP A 1 167 ? -17.925 9.103 15.306 1.00 69.38 167 ASP A N 1
ATOM 1397 C CA . ASP A 1 167 ? -17.827 7.882 14.489 1.00 69.38 167 ASP A CA 1
ATOM 1398 C C . ASP A 1 167 ? -18.908 7.799 13.401 1.00 69.38 167 ASP A C 1
ATOM 1400 O O . ASP A 1 167 ? -18.707 7.191 12.356 1.00 69.38 167 ASP A O 1
ATOM 1404 N N . SER A 1 168 ? -20.058 8.446 13.616 1.00 75.88 168 SER A N 1
ATOM 1405 C CA . SER A 1 168 ? -21.195 8.419 12.690 1.00 75.88 168 SER A CA 1
ATOM 1406 C C . SER A 1 168 ? -20.927 9.048 11.316 1.00 75.88 168 SER A C 1
ATOM 1408 O O . SER A 1 168 ? -21.601 8.695 10.344 1.00 75.88 168 SER A O 1
ATOM 1410 N N . LEU A 1 169 ? -19.964 9.971 11.219 1.00 82.62 169 LEU A N 1
ATOM 1411 C CA . LEU A 1 169 ? -19.609 10.633 9.960 1.00 82.62 169 LEU A CA 1
ATOM 1412 C C . LEU A 1 169 ? -18.387 10.000 9.285 1.00 82.62 169 LEU A C 1
ATOM 1414 O O . LEU A 1 169 ? -18.178 10.247 8.096 1.00 82.62 169 LEU A O 1
ATOM 1418 N N . PHE A 1 170 ? -17.645 9.151 10.004 1.00 89.56 170 PHE A N 1
ATOM 1419 C CA . PHE A 1 170 ? -16.447 8.492 9.499 1.00 89.56 170 PHE A CA 1
ATOM 1420 C C . PHE A 1 170 ? -16.765 7.297 8.617 1.00 89.56 170 PHE A C 1
ATOM 1422 O O . PHE A 1 170 ? -17.333 6.299 9.051 1.00 89.56 170 PHE A O 1
ATOM 1429 N N . LYS A 1 171 ? -16.427 7.438 7.331 1.00 91.00 171 LYS A N 1
ATOM 1430 C CA . LYS A 1 171 ? -16.767 6.494 6.260 1.00 91.00 171 LYS A CA 1
ATOM 1431 C C . LYS A 1 171 ? -15.556 6.171 5.394 1.00 91.00 171 LYS A C 1
ATOM 1433 O O . LYS A 1 171 ? -15.628 6.246 4.169 1.00 91.00 171 LYS A O 1
ATOM 1438 N N . GLU A 1 172 ? -14.459 5.792 6.035 1.00 95.62 172 GLU A N 1
ATOM 1439 C CA . GLU A 1 172 ? -13.277 5.302 5.334 1.00 95.62 172 GLU A CA 1
ATOM 1440 C C . GLU A 1 172 ? -13.271 3.780 5.216 1.00 95.62 172 GLU A C 1
ATOM 1442 O O . GLU A 1 172 ? -13.806 3.053 6.055 1.00 95.62 172 GLU A O 1
ATOM 1447 N N . ASN A 1 173 ? -12.657 3.285 4.144 1.00 97.44 173 ASN A N 1
ATOM 1448 C CA . ASN A 1 173 ? -12.550 1.862 3.865 1.00 97.44 173 ASN A CA 1
ATOM 1449 C C . ASN A 1 173 ? -11.161 1.525 3.330 1.00 97.44 173 ASN A C 1
ATOM 1451 O O . ASN A 1 173 ? -10.575 2.289 2.564 1.00 97.44 173 ASN A O 1
ATOM 1455 N N . ILE A 1 174 ? -10.685 0.327 3.656 1.00 98.25 174 ILE A N 1
ATOM 1456 C CA . ILE A 1 174 ? -9.697 -0.377 2.849 1.00 98.25 174 ILE A CA 1
ATOM 1457 C C . ILE A 1 174 ? -10.460 -0.985 1.676 1.00 98.25 174 ILE A C 1
ATOM 1459 O O . ILE A 1 174 ? -11.336 -1.830 1.856 1.00 98.25 174 ILE A O 1
ATOM 1463 N N . ILE A 1 175 ? -10.139 -0.529 0.475 1.00 97.62 175 ILE A N 1
ATOM 1464 C CA . ILE A 1 175 ? -10.706 -1.019 -0.770 1.00 97.62 175 ILE A CA 1
ATOM 1465 C C . ILE A 1 175 ? -9.761 -2.063 -1.352 1.00 97.62 175 ILE A C 1
ATOM 1467 O O . ILE A 1 175 ? -8.594 -1.768 -1.625 1.00 97.62 175 ILE A O 1
ATOM 1471 N N . LEU A 1 176 ? -10.291 -3.260 -1.577 1.00 96.44 176 LEU A N 1
ATOM 1472 C CA . LEU A 1 176 ? -9.599 -4.390 -2.179 1.00 96.44 176 LEU A CA 1
ATOM 1473 C C . LEU A 1 176 ? -10.172 -4.675 -3.566 1.00 96.44 176 LEU A C 1
ATOM 1475 O O . LEU A 1 176 ? -11.382 -4.585 -3.778 1.00 96.44 176 LEU A O 1
ATOM 1479 N N . ARG A 1 177 ? -9.299 -5.044 -4.500 1.00 94.75 177 ARG A N 1
ATOM 1480 C CA . ARG A 1 177 ? -9.673 -5.546 -5.829 1.00 94.75 177 ARG A CA 1
ATOM 1481 C C . ARG A 1 177 ? -8.646 -6.565 -6.324 1.00 94.75 177 ARG A C 1
ATOM 1483 O O . ARG A 1 177 ? -7.488 -6.476 -5.895 1.00 94.75 177 ARG A O 1
ATOM 1490 N N . PRO A 1 178 ? -9.004 -7.468 -7.251 1.00 93.62 178 PRO A N 1
ATOM 1491 C CA . PRO A 1 178 ? -8.034 -8.339 -7.904 1.00 93.62 178 PRO A CA 1
ATOM 1492 C C . PRO A 1 178 ? -6.875 -7.529 -8.489 1.00 93.62 178 PRO A C 1
ATOM 1494 O O . PRO A 1 178 ? -7.074 -6.452 -9.063 1.00 93.62 178 PRO A O 1
ATOM 1497 N N . PHE A 1 179 ? -5.649 -8.024 -8.323 1.00 94.81 179 PHE A N 1
ATOM 1498 C CA . PHE A 1 179 ? -4.491 -7.368 -8.910 1.00 94.81 179 PHE A CA 1
ATOM 1499 C C . PHE A 1 179 ? -4.435 -7.689 -10.403 1.00 94.81 179 PHE A C 1
ATOM 1501 O O . PHE A 1 179 ? -4.178 -8.826 -10.797 1.00 94.81 179 PHE A O 1
ATOM 1508 N N . VAL A 1 180 ? -4.654 -6.675 -11.234 1.00 91.44 180 VAL A N 1
ATOM 1509 C CA . VAL A 1 180 ? -4.537 -6.777 -12.689 1.00 91.44 180 VAL A CA 1
ATOM 1510 C C . VAL A 1 180 ? -3.317 -5.966 -13.118 1.00 91.44 180 VAL A C 1
ATOM 1512 O O . VAL A 1 180 ? -3.274 -4.770 -12.821 1.00 91.44 180 VAL A O 1
ATOM 1515 N N . PRO A 1 181 ? -2.325 -6.575 -13.793 1.00 89.94 181 PRO A N 1
ATOM 1516 C CA . PRO A 1 181 ? -1.242 -5.842 -14.436 1.00 89.94 181 PRO A CA 1
ATOM 1517 C C . PRO A 1 181 ? -1.806 -4.802 -15.407 1.00 89.94 181 PRO A C 1
ATOM 1519 O O . PRO A 1 181 ? -2.543 -5.154 -16.326 1.00 89.94 181 PRO A O 1
ATOM 1522 N N . ILE A 1 182 ? -1.481 -3.530 -15.189 1.00 88.44 182 ILE A N 1
ATOM 1523 C CA . ILE A 1 182 ? -1.851 -2.434 -16.087 1.00 88.44 182 ILE A CA 1
ATOM 1524 C C . ILE A 1 182 ? -0.575 -1.964 -16.772 1.00 88.44 182 ILE A C 1
ATOM 1526 O O . ILE A 1 182 ? 0.466 -1.836 -16.127 1.00 88.44 182 ILE A O 1
ATOM 1530 N N . ASP A 1 183 ? -0.670 -1.710 -18.072 1.00 88.62 183 ASP A N 1
ATOM 1531 C CA . ASP A 1 183 ? 0.378 -1.002 -18.789 1.00 88.62 183 ASP A CA 1
ATOM 1532 C C . ASP A 1 183 ? 0.446 0.440 -18.270 1.00 88.62 183 ASP A C 1
ATOM 1534 O O . ASP A 1 183 ? -0.505 1.211 -18.416 1.00 88.62 183 ASP A O 1
ATOM 1538 N N . VAL A 1 184 ? 1.553 0.784 -17.612 1.00 87.06 184 VAL A N 1
ATOM 1539 C CA . VAL A 1 184 ? 1.746 2.096 -16.980 1.00 87.06 184 VAL A CA 1
ATOM 1540 C C . VAL A 1 184 ? 1.709 3.236 -17.996 1.00 87.06 184 VAL A C 1
ATOM 1542 O O . VAL A 1 184 ? 1.282 4.336 -17.646 1.00 87.06 184 VAL A O 1
ATOM 1545 N N . ASP A 1 185 ? 2.055 2.965 -19.258 1.00 86.00 185 ASP A N 1
ATOM 1546 C CA . ASP A 1 185 ? 1.994 3.947 -20.345 1.00 86.00 185 ASP A CA 1
ATOM 1547 C C . ASP A 1 185 ? 0.541 4.253 -20.762 1.00 86.00 185 ASP A C 1
ATOM 1549 O O . ASP A 1 185 ? 0.268 5.251 -21.430 1.00 86.00 185 ASP A O 1
ATOM 1553 N N . MET A 1 186 ? -0.410 3.428 -20.312 1.00 89.50 186 MET A N 1
ATOM 1554 C CA . MET A 1 186 ? -1.847 3.569 -20.545 1.00 89.50 186 MET A CA 1
ATOM 1555 C C . MET A 1 186 ? -2.604 4.107 -19.310 1.00 89.50 186 MET A C 1
ATOM 1557 O O . MET A 1 186 ? -3.838 4.088 -19.286 1.00 89.50 186 MET A O 1
ATOM 1561 N N . GLU A 1 187 ? -1.909 4.609 -18.274 1.00 87.50 187 GLU A N 1
ATOM 1562 C CA . GLU A 1 187 ? -2.535 5.325 -17.146 1.00 87.50 187 GLU A CA 1
ATOM 1563 C C . GLU A 1 187 ? -2.817 6.790 -17.533 1.00 87.50 187 GLU A C 1
ATOM 1565 O O . GLU A 1 187 ? -1.936 7.649 -17.527 1.00 87.50 187 GLU A O 1
ATOM 1570 N N . PHE A 1 188 ? -4.080 7.110 -17.827 1.00 92.12 188 PHE A N 1
ATOM 1571 C CA . PHE A 1 188 ? -4.508 8.480 -18.133 1.00 92.12 188 PHE A CA 1
ATOM 1572 C C . PHE A 1 188 ? -5.090 9.186 -16.903 1.00 92.12 188 PHE A C 1
ATOM 1574 O O . PHE A 1 188 ? -5.854 8.606 -16.129 1.00 92.12 188 PHE A O 1
ATOM 1581 N N . ARG A 1 189 ? -4.802 10.487 -16.757 1.00 92.94 189 ARG A N 1
ATOM 1582 C CA . ARG A 1 189 ? -5.461 11.364 -15.777 1.00 92.94 189 ARG A CA 1
ATOM 1583 C C . ARG A 1 189 ? -6.384 12.346 -16.490 1.00 92.94 189 ARG A C 1
ATOM 1585 O O . ARG A 1 189 ? -5.920 13.285 -17.129 1.00 92.94 189 ARG A O 1
ATOM 1592 N N . GLY A 1 190 ? -7.689 12.120 -16.368 1.00 94.06 190 GLY A N 1
ATOM 1593 C CA . GLY A 1 190 ? -8.711 13.028 -16.884 1.00 94.06 190 GLY A CA 1
ATOM 1594 C C . GLY A 1 190 ? -8.967 14.197 -15.933 1.00 94.06 190 GLY A C 1
ATOM 1595 O O . GLY A 1 190 ? -9.077 14.000 -14.724 1.00 94.06 190 GLY A O 1
ATOM 1596 N N . PHE A 1 191 ? -9.098 15.402 -16.483 1.00 93.88 191 PHE A N 1
ATOM 1597 C CA . PHE A 1 191 ? -9.535 16.596 -15.760 1.00 93.88 191 PHE A CA 1
ATOM 1598 C C . PHE A 1 191 ? -10.915 16.989 -16.288 1.00 93.88 191 PHE A C 1
ATOM 1600 O O . PHE A 1 191 ? -11.068 17.239 -17.482 1.00 93.88 191 PHE A O 1
ATOM 1607 N N . VAL A 1 192 ? -11.921 17.016 -15.414 1.00 93.06 192 VAL A N 1
ATOM 1608 C CA . VAL A 1 192 ? -13.281 17.455 -15.755 1.00 93.06 192 VAL A CA 1
ATOM 1609 C C . VAL A 1 192 ? -13.461 18.867 -15.211 1.00 93.06 192 VAL A C 1
ATOM 1611 O O . VAL A 1 192 ? -13.259 19.095 -14.021 1.00 93.06 192 VAL A O 1
ATOM 1614 N N . PHE A 1 193 ? -13.816 19.808 -16.080 1.00 92.38 193 PHE A N 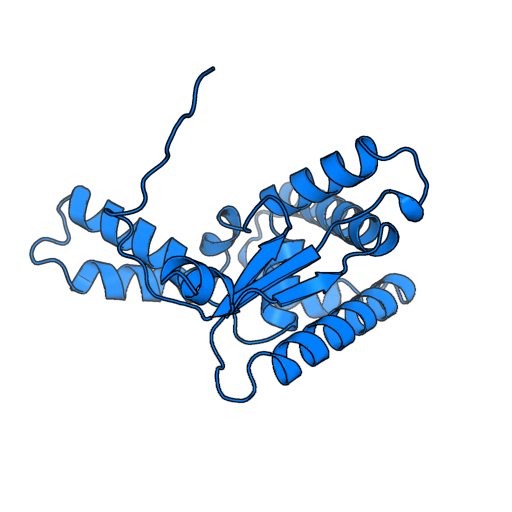1
ATOM 1615 C CA . PHE A 1 193 ? -14.092 21.199 -15.727 1.00 92.38 193 PHE A CA 1
ATOM 1616 C C . PHE A 1 193 ? -15.562 21.507 -16.031 1.00 92.38 193 PHE A C 1
ATOM 1618 O O . PHE A 1 193 ? -16.066 21.063 -17.066 1.00 92.38 193 PHE A O 1
ATOM 1625 N N . GLN A 1 194 ? -16.238 22.212 -15.121 1.00 76.19 194 GLN A N 1
ATOM 1626 C CA . GLN A 1 194 ? -17.620 22.683 -15.274 1.00 76.19 194 GLN A CA 1
ATOM 1627 C C . GLN A 1 194 ? -17.639 24.200 -15.415 1.00 76.19 194 GLN A C 1
ATOM 1629 O O . GLN A 1 194 ? -16.954 24.861 -14.603 1.00 76.19 194 GLN A O 1
#

pLDDT: mean 87.71, std 12.8, range [51.53, 98.25]